Protein AF-A0A420YAL9-F1 (afdb_monomer)

InterPro domains:
  IPR001564 Nucleoside diphosphate kinase [MF_00451] (102-237)
  IPR001564 Nucleoside diphosphate kinase [PR01243] (105-127)
  IPR001564 Nucleoside diphosphate kinase [PR01243] (149-168)
  IPR001564 Nucleoside diphosphate kinase [PR01243] (169-186)
  IPR001564 Nucleoside diphosphate kinase [PR01243] (190-206)
  IPR001564 Nucleoside diphosphate kinase [PR01243] (213-232)
  IPR023005 Nucleoside diphosphate kinase, active site [PS00469] (213-221)
  IPR034907 Nucleoside diphosphate kinase-like domain [PF00334] (103-236)
  IPR034907 Nucleoside diphosphate kinase-like domain [SM00562] (102-239)
  IPR036850 Nucleoside diphosphate kinase-like domain superfamily [G3DSA:3.30.70.141] (94-251)
  IPR036850 Nucleoside diphosphate kinase-like domain superfamily [SSF54919] (100-250)

Foldseek 3Di:
DDDDPDDDDDDDDDDPVVVVVVVVVVVVVVVVVVVVVPPPDDDDDDDDPPPVVVPVVVVVPPDDDDDDDDDDDDDDDDDDDDDDDDDPDPPPDPPPPPQPFFQKKKKKFAFLCVVVVNPVVLVCLCVVLPWDWFFKDKDQPDLVLLCVLCVVCPPPPCSVVLSCRRNVHIMIITMITGGVCQVVVDLLLADLQLVRGDPNHQSVPPHHGSSNSRMDMANDSVSRVVNCVSPDDPPNGHDDDDPCNCVNDDD

Radius of gyration: 32.61 Å; Cα contacts (8 Å, |Δi|>4): 258; chains: 1; bounding box: 96×47×106 Å

Secondary structure (DSSP, 8-state):
---------------THHHHHHHHHHHHHHHHHHHHHHSS-S------SSSSSTTTSSTTSS---------------PPP---------------S----TT-EEEEEE-HHHHHTT-HHHHHHHHHTTTPEEEEEEEE---HHHHHHHTGGGTTSTTHHHHHHHHTTS-EEEEEEESTTHHHHHHHHH--SSGGGSPTTSHHHHH--SGGG--EEE-SSHHHHHHHHHHHS-TTSS-----TTHHHH---

Organism: NCBI:txid177199

Sequence (251 aa):
MDNDPDKVSSAFMVPRHDQEELRTNDVKVKQSLWSSCVKRGAQNCWTPLWLAVAAVAVCLLLSPFKYFSHSAEEPRSIIPISSQTPSILPIVQPDTNIKMSNEQTFIAIKPDGVQRGLVGPIISRFENRGFKLVAIKLTAPGKEHLEKHYADLSDKPFFAGLVNYMNSGPICAMVWEGRDAVKTGRTILGATNPLASAPGTIRGDYAIDVGRNVCHGSDSVENAKKEIALWFKEGEVLSWKSAQHDWVYEK

Structure (mmCIF, N/CA/C/O backbone):
data_AF-A0A420YAL9-F1
#
_entry.id   AF-A0A420YAL9-F1
#
loop_
_atom_site.group_PDB
_atom_site.id
_atom_site.type_symbol
_atom_site.label_atom_id
_atom_site.label_alt_id
_atom_site.label_comp_id
_atom_site.label_asym_id
_atom_site.label_entity_id
_atom_site.label_seq_id
_atom_site.pdbx_PDB_ins_code
_atom_site.Cartn_x
_atom_site.Cartn_y
_atom_site.Cartn_z
_atom_site.occupancy
_atom_site.B_iso_or_equiv
_atom_site.auth_seq_id
_atom_site.auth_comp_id
_atom_site.auth_asym_id
_atom_site.auth_atom_id
_atom_site.pdbx_PDB_model_num
ATOM 1 N N . MET A 1 1 ? 41.705 -27.347 -31.985 1.00 38.75 1 MET A N 1
ATOM 2 C CA . MET A 1 1 ? 41.593 -28.119 -33.231 1.00 38.75 1 MET A CA 1
ATOM 3 C C . MET A 1 1 ? 40.470 -29.114 -32.995 1.00 38.75 1 MET A C 1
ATOM 5 O O . MET A 1 1 ? 40.680 -30.030 -32.219 1.00 38.75 1 MET A O 1
ATOM 9 N N . ASP A 1 2 ? 39.228 -28.945 -33.421 1.00 42.16 2 ASP A N 1
ATOM 10 C CA . ASP A 1 2 ? 38.571 -27.947 -34.260 1.00 42.16 2 ASP A CA 1
ATOM 11 C C . ASP A 1 2 ? 37.089 -27.913 -33.854 1.00 42.16 2 ASP A C 1
ATOM 13 O O . ASP A 1 2 ? 36.524 -28.934 -33.463 1.00 42.16 2 ASP A O 1
ATOM 17 N N . ASN A 1 3 ? 36.496 -26.719 -33.900 1.00 39.75 3 ASN A N 1
ATOM 18 C CA . ASN A 1 3 ? 35.057 -26.497 -33.792 1.00 39.75 3 ASN A CA 1
ATOM 19 C C . ASN A 1 3 ? 34.448 -26.692 -35.185 1.00 39.75 3 ASN A C 1
ATOM 21 O O . ASN A 1 3 ? 34.824 -25.965 -36.102 1.00 39.75 3 ASN A O 1
ATOM 25 N N . ASP A 1 4 ? 33.493 -27.608 -35.323 1.00 44.41 4 ASP A N 1
ATOM 26 C CA . ASP A 1 4 ? 32.659 -27.746 -36.521 1.00 44.41 4 ASP A CA 1
ATOM 27 C C . ASP A 1 4 ? 31.205 -27.373 -36.161 1.00 44.41 4 ASP A C 1
ATOM 29 O O . ASP A 1 4 ? 30.581 -28.092 -35.373 1.00 44.41 4 ASP A O 1
ATOM 33 N N . PRO A 1 5 ? 30.676 -26.230 -36.642 1.00 47.75 5 PRO A N 1
ATOM 34 C CA . PRO A 1 5 ? 29.341 -25.761 -36.286 1.00 47.75 5 PRO A CA 1
ATOM 35 C C . PRO A 1 5 ? 28.211 -26.219 -37.232 1.00 47.75 5 PRO A C 1
ATOM 37 O O . PRO A 1 5 ? 27.068 -25.835 -36.994 1.00 47.75 5 PRO A O 1
ATOM 40 N N . ASP A 1 6 ? 28.451 -27.060 -38.244 1.00 48.38 6 ASP A N 1
ATOM 41 C CA . ASP A 1 6 ? 27.429 -27.381 -39.257 1.00 48.38 6 ASP A CA 1
ATOM 42 C C . ASP A 1 6 ? 26.871 -28.808 -39.158 1.00 48.38 6 ASP A C 1
ATOM 44 O O . ASP A 1 6 ? 26.991 -29.619 -40.080 1.00 48.38 6 ASP A O 1
ATOM 48 N N . LYS A 1 7 ? 26.171 -29.129 -38.058 1.00 42.31 7 LYS A N 1
ATOM 49 C CA . LYS A 1 7 ? 25.346 -30.348 -38.016 1.00 42.31 7 LYS A CA 1
ATOM 50 C C . LYS A 1 7 ? 24.047 -30.221 -37.208 1.00 42.31 7 LYS A C 1
ATOM 52 O O . LYS A 1 7 ? 24.034 -30.189 -35.985 1.00 42.31 7 LYS A O 1
ATOM 57 N N . VAL A 1 8 ? 22.960 -30.340 -37.976 1.00 39.72 8 VAL A N 1
ATOM 58 C CA . VAL A 1 8 ? 21.602 -30.806 -37.633 1.00 39.72 8 VAL A CA 1
ATOM 59 C C . VAL A 1 8 ? 20.587 -29.756 -37.150 1.00 39.72 8 VAL A C 1
ATOM 61 O O . VAL A 1 8 ? 20.165 -29.722 -35.999 1.00 39.72 8 VAL A O 1
ATOM 64 N N . SER A 1 9 ? 20.078 -28.982 -38.114 1.00 41.03 9 SER A N 1
ATOM 65 C CA . SER A 1 9 ? 18.688 -28.510 -38.126 1.00 41.03 9 SER A CA 1
ATOM 66 C C . SER A 1 9 ? 17.801 -29.582 -38.773 1.00 41.03 9 SER A C 1
ATOM 68 O O . SER A 1 9 ? 17.950 -29.884 -39.956 1.00 41.03 9 SER A O 1
ATOM 70 N N . SER A 1 10 ? 16.870 -30.154 -38.010 1.00 41.09 10 SER A N 1
ATOM 71 C CA . SER A 1 10 ? 15.702 -30.856 -38.554 1.00 41.09 10 SER A CA 1
ATOM 72 C C . SER A 1 10 ? 14.537 -30.750 -37.569 1.00 41.09 10 SER A C 1
ATOM 74 O O . 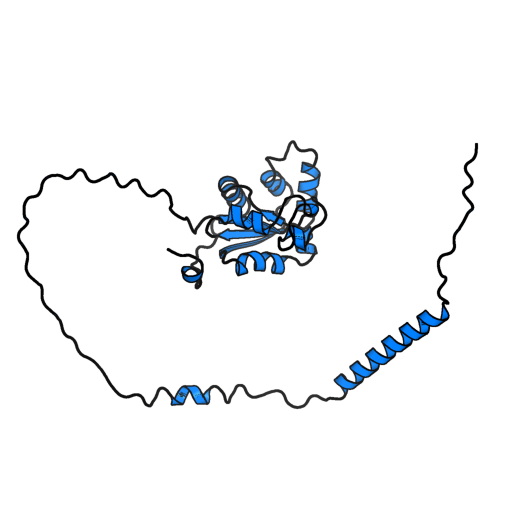SER A 1 10 ? 14.237 -31.682 -36.824 1.00 41.09 10 SER A O 1
ATOM 76 N N . ALA A 1 11 ? 13.894 -29.583 -37.540 1.00 41.62 11 ALA A N 1
ATOM 77 C CA . ALA A 1 11 ? 12.629 -29.377 -36.846 1.00 41.62 11 ALA A CA 1
ATOM 78 C C . ALA A 1 11 ? 11.519 -29.156 -37.882 1.00 41.62 11 ALA A C 1
ATOM 80 O O . ALA A 1 11 ? 11.552 -28.205 -38.657 1.00 41.62 11 ALA A O 1
ATOM 81 N N . PHE A 1 12 ? 10.584 -30.107 -37.892 1.00 39.19 12 PHE A N 1
ATOM 82 C CA . PHE A 1 12 ? 9.242 -30.098 -38.476 1.00 39.19 12 PHE A CA 1
ATOM 83 C C . PHE A 1 12 ? 8.775 -28.764 -39.087 1.00 39.19 12 PHE A C 1
ATOM 85 O O . PHE A 1 12 ? 8.337 -27.847 -38.392 1.00 39.19 12 PHE A O 1
ATOM 92 N N . MET A 1 13 ? 8.788 -28.701 -40.418 1.00 38.75 13 MET A N 1
ATOM 93 C CA . MET A 1 13 ? 8.117 -27.666 -41.198 1.00 38.75 13 MET A CA 1
ATOM 94 C C . MET A 1 13 ? 6.664 -28.109 -41.424 1.00 38.75 13 MET A C 1
ATOM 96 O O . MET A 1 13 ? 6.404 -29.020 -42.207 1.00 38.75 13 MET A O 1
ATOM 100 N N . VAL A 1 14 ? 5.716 -27.499 -40.709 1.00 42.50 14 VAL A N 1
ATOM 101 C CA . VAL A 1 14 ? 4.276 -27.678 -40.967 1.00 42.50 14 VAL A CA 1
ATOM 102 C C . VAL A 1 14 ? 3.915 -26.915 -42.255 1.00 42.50 14 VAL A C 1
ATOM 104 O O . VAL A 1 14 ? 4.285 -25.740 -42.370 1.00 42.50 14 VAL A O 1
ATOM 107 N N . PRO A 1 15 ? 3.230 -27.527 -43.239 1.00 42.91 15 PRO A N 1
ATOM 108 C CA . PRO A 1 15 ? 2.873 -26.861 -44.491 1.00 42.91 15 PRO A CA 1
ATOM 109 C C . PRO A 1 15 ? 1.972 -25.634 -44.269 1.00 42.91 15 PRO A C 1
ATOM 111 O O . PRO A 1 15 ? 1.001 -25.681 -43.519 1.00 42.91 15 PRO A O 1
ATOM 114 N N . ARG A 1 16 ? 2.256 -24.524 -44.970 1.00 46.03 16 ARG A N 1
ATOM 115 C CA . ARG A 1 16 ? 1.485 -23.260 -44.890 1.00 46.03 16 ARG A CA 1
ATOM 116 C C . ARG A 1 16 ? 0.007 -23.381 -45.282 1.00 46.03 16 ARG A C 1
ATOM 118 O O . ARG A 1 16 ? -0.750 -22.474 -44.957 1.00 46.03 16 ARG A O 1
ATOM 125 N N . HIS A 1 17 ? -0.400 -24.458 -45.951 1.00 48.03 17 HIS A N 1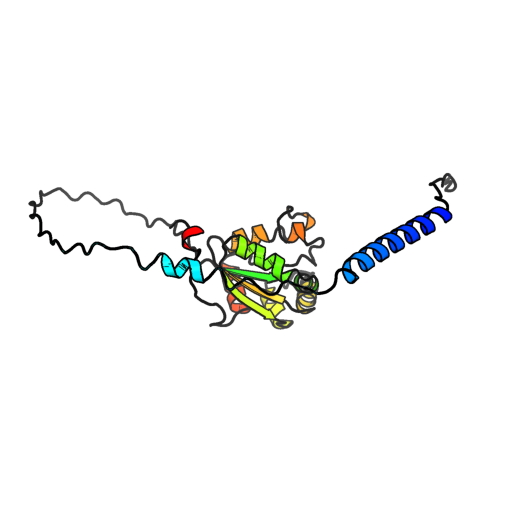
ATOM 126 C CA . HIS A 1 17 ? -1.786 -24.636 -46.390 1.00 48.03 17 HIS A CA 1
ATOM 127 C C . HIS A 1 17 ? -2.767 -24.895 -45.231 1.00 48.03 17 HIS A C 1
ATOM 129 O O . HIS A 1 17 ? -3.911 -24.457 -45.313 1.00 48.03 17 HIS A O 1
ATOM 135 N N . ASP A 1 18 ? -2.313 -25.463 -44.109 1.00 47.47 18 ASP A N 1
ATOM 136 C CA . ASP A 1 18 ? -3.209 -25.853 -43.004 1.00 47.47 18 ASP A CA 1
ATOM 137 C C . ASP A 1 18 ? -3.538 -24.692 -42.038 1.00 47.47 18 ASP A C 1
ATOM 139 O O . ASP A 1 18 ? -4.509 -24.733 -41.281 1.00 47.47 18 ASP A O 1
ATOM 143 N N . GLN A 1 19 ? -2.754 -23.607 -42.065 1.00 48.03 19 GLN A N 1
ATOM 144 C CA . GLN A 1 19 ? -2.957 -22.430 -41.203 1.00 48.03 19 GLN A CA 1
ATOM 145 C C . GLN A 1 19 ? -4.095 -21.517 -41.695 1.00 48.03 19 GLN A C 1
ATOM 147 O O . GLN A 1 19 ? -4.703 -20.788 -40.907 1.00 48.03 19 GLN A O 1
ATOM 152 N N . GLU A 1 20 ? -4.408 -21.555 -42.991 1.00 49.94 20 GLU A N 1
ATOM 153 C CA . GLU A 1 20 ? -5.453 -20.724 -43.598 1.00 49.94 20 GLU A CA 1
ATOM 154 C C . GLU A 1 20 ? -6.848 -21.363 -43.451 1.00 49.94 20 GLU A C 1
ATOM 156 O O . GLU A 1 20 ? -7.847 -20.667 -43.242 1.00 49.94 20 GLU A O 1
ATOM 161 N N . GLU A 1 21 ? -6.916 -22.695 -43.411 1.00 49.19 21 GLU A N 1
ATOM 162 C CA . GLU A 1 21 ? -8.154 -23.449 -43.184 1.00 49.19 21 GLU A CA 1
ATOM 163 C C . GLU A 1 21 ? -8.626 -23.382 -41.715 1.00 49.19 21 GLU A C 1
ATOM 165 O O . GLU A 1 21 ? -9.818 -23.231 -41.433 1.00 49.19 21 GLU A O 1
ATOM 170 N N . LEU A 1 22 ? -7.696 -23.354 -40.753 1.00 47.31 22 LEU A N 1
ATOM 171 C CA . LEU A 1 22 ? -8.021 -23.152 -39.332 1.00 47.31 22 LEU A CA 1
ATOM 172 C C . LEU A 1 22 ? -8.502 -21.720 -39.029 1.00 47.31 22 LEU A C 1
ATOM 174 O O . LEU A 1 22 ? -9.423 -21.533 -38.231 1.00 47.31 22 LEU A O 1
ATOM 178 N N . ARG A 1 23 ? -7.949 -20.700 -39.705 1.00 48.09 23 ARG A N 1
ATOM 179 C CA . ARG A 1 23 ? -8.411 -19.302 -39.571 1.00 48.09 23 ARG A CA 1
ATOM 180 C C . ARG A 1 23 ? -9.790 -19.069 -40.182 1.00 48.09 23 ARG A C 1
ATOM 182 O O . ARG A 1 23 ? -10.583 -18.311 -39.625 1.00 48.09 23 ARG A O 1
ATOM 189 N N . THR A 1 24 ? -10.088 -19.698 -41.315 1.00 53.91 24 THR A N 1
ATOM 190 C CA . THR A 1 24 ? -11.372 -19.514 -42.011 1.00 53.91 24 THR A CA 1
ATOM 191 C C . THR A 1 24 ? -12.527 -20.236 -41.315 1.00 53.91 24 T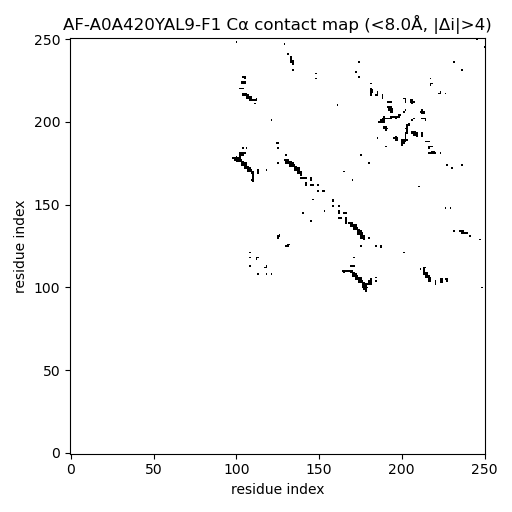HR A C 1
ATOM 193 O O . THR A 1 24 ? -13.646 -19.713 -41.300 1.00 53.91 24 THR A O 1
ATOM 196 N N . ASN A 1 25 ? -12.265 -21.370 -40.657 1.00 51.59 25 ASN A N 1
ATOM 197 C CA . ASN A 1 25 ? -13.267 -22.074 -39.855 1.00 51.59 25 ASN A CA 1
ATOM 198 C C . ASN A 1 25 ? -13.639 -21.318 -38.565 1.00 51.59 25 ASN A C 1
ATOM 200 O O . ASN A 1 25 ? -14.823 -21.221 -38.240 1.00 51.59 25 ASN A O 1
ATOM 204 N N . ASP A 1 26 ? -12.682 -20.682 -37.884 1.00 51.19 26 ASP A N 1
ATOM 205 C CA . ASP A 1 26 ? -12.950 -19.932 -36.645 1.00 51.19 26 ASP A CA 1
ATOM 206 C C . ASP A 1 26 ? -13.727 -18.614 -36.897 1.00 51.19 26 ASP A C 1
ATOM 208 O O . ASP A 1 26 ? -14.575 -18.200 -36.100 1.00 51.19 26 ASP A O 1
ATOM 212 N N . VAL A 1 27 ? -13.535 -17.984 -38.065 1.00 55.94 27 VAL A N 1
ATOM 213 C CA . VAL A 1 27 ? -14.318 -16.806 -38.495 1.00 55.94 27 VAL A CA 1
ATOM 214 C C . VAL A 1 27 ? -15.758 -17.184 -38.876 1.00 55.94 27 VAL A C 1
ATOM 216 O O . VAL A 1 27 ? -16.696 -16.468 -38.512 1.00 55.94 27 VAL A O 1
ATOM 219 N N . LYS A 1 28 ? -15.968 -18.332 -39.538 1.00 53.41 28 LYS A N 1
ATOM 220 C CA . LYS A 1 28 ? -17.315 -18.818 -39.895 1.00 53.41 28 LYS A CA 1
ATOM 221 C C . LYS A 1 28 ? -18.138 -19.228 -38.670 1.00 53.41 28 LYS A C 1
ATOM 223 O O . LYS A 1 28 ? -19.333 -18.927 -38.614 1.00 53.41 28 LYS A O 1
ATOM 228 N N . VAL A 1 29 ? -17.516 -19.836 -37.657 1.00 55.19 29 VAL A N 1
ATOM 229 C CA . VAL A 1 29 ? -18.199 -20.197 -36.400 1.00 55.19 29 VAL A CA 1
ATOM 230 C C . VAL A 1 29 ? -18.626 -18.942 -35.627 1.00 55.19 29 VAL A C 1
ATOM 232 O O . VAL A 1 29 ? -19.782 -18.855 -35.199 1.00 55.19 29 VAL A O 1
ATOM 235 N N . LYS A 1 30 ? -17.764 -17.917 -35.545 1.00 50.38 30 LYS A N 1
ATOM 236 C CA . LYS A 1 30 ? -18.068 -16.642 -34.864 1.00 50.38 30 LYS A CA 1
ATOM 237 C C . LYS A 1 30 ? -19.161 -15.820 -35.564 1.00 50.38 30 LYS A C 1
ATOM 239 O O . LYS A 1 30 ? -20.000 -15.231 -34.884 1.00 50.38 30 LYS A O 1
ATOM 244 N N . GLN A 1 31 ? -19.239 -15.837 -36.897 1.00 52.97 31 GLN A N 1
ATOM 245 C CA . GLN A 1 31 ? -20.328 -15.171 -37.633 1.00 52.97 31 GLN A CA 1
ATOM 246 C C . GLN A 1 31 ? -21.688 -15.886 -37.509 1.00 52.97 31 GLN A C 1
ATOM 248 O O . GLN A 1 31 ? -22.727 -15.215 -37.479 1.00 52.97 31 GLN A O 1
ATOM 253 N N . SER A 1 32 ? -21.715 -17.219 -37.371 1.00 46.91 32 SER A N 1
ATOM 254 C CA . SER A 1 32 ? -22.973 -17.966 -37.178 1.00 46.91 32 SER A CA 1
ATOM 255 C C . SER A 1 32 ? -23.587 -17.753 -35.782 1.00 46.91 32 SER A C 1
ATOM 257 O O . SER A 1 32 ? -24.811 -17.652 -35.644 1.00 46.91 32 SER A O 1
ATOM 259 N N . LEU A 1 33 ? -22.739 -17.582 -34.760 1.00 46.16 33 LEU A N 1
ATOM 260 C CA . LEU A 1 33 ? -23.158 -17.300 -33.384 1.00 46.16 33 LEU A CA 1
ATOM 261 C C . LEU A 1 33 ? -23.664 -15.858 -33.219 1.00 46.16 33 LEU A C 1
ATOM 263 O O . LEU A 1 33 ? -24.658 -15.635 -32.530 1.00 46.16 33 LEU A O 1
ATOM 267 N N . TRP A 1 34 ? -23.077 -14.891 -33.935 1.00 43.25 34 TRP A N 1
ATOM 268 C CA . TRP A 1 34 ? -23.571 -13.508 -33.964 1.00 43.25 34 TRP A CA 1
ATOM 269 C C . TRP A 1 34 ? -24.943 -13.392 -34.656 1.00 43.25 34 TRP A C 1
ATOM 271 O O . TRP A 1 34 ? -25.849 -12.724 -34.153 1.00 43.25 34 TRP A O 1
ATOM 281 N N . SER A 1 35 ? -25.160 -14.118 -35.760 1.00 45.62 35 SER A N 1
ATOM 282 C CA . SER A 1 35 ? -26.449 -14.106 -36.477 1.00 45.62 35 SER A CA 1
ATOM 283 C C . SER A 1 35 ? -27.597 -14.791 -35.720 1.00 45.62 35 SER A C 1
ATOM 285 O O . SER A 1 35 ? -28.757 -14.432 -35.929 1.00 45.62 35 SER A O 1
ATOM 287 N N . SER A 1 36 ? -27.303 -15.727 -34.808 1.00 44.34 36 SER A N 1
ATOM 288 C CA . SER A 1 36 ? -28.315 -16.376 -33.951 1.00 44.34 36 SER A CA 1
ATOM 289 C C . SER A 1 36 ? -28.710 -15.559 -32.711 1.00 44.34 36 SER A C 1
ATOM 291 O O . SER A 1 36 ? -29.761 -15.827 -32.120 1.00 44.34 36 SER A O 1
ATOM 293 N N . CYS A 1 37 ? -27.908 -14.557 -32.333 1.00 43.75 37 CYS A N 1
ATOM 294 C CA . CYS A 1 37 ? -28.235 -13.604 -31.265 1.00 43.75 37 CYS A CA 1
ATOM 295 C C . CYS A 1 37 ? -28.978 -12.362 -31.780 1.00 43.75 37 CYS A C 1
ATOM 297 O O . CYS A 1 37 ? -29.817 -11.828 -31.066 1.00 43.75 37 CYS A O 1
ATOM 299 N N . VAL A 1 38 ? -28.754 -11.938 -33.028 1.00 46.38 38 VAL A N 1
ATOM 300 C CA . VAL A 1 38 ? -29.407 -10.739 -33.597 1.00 46.38 38 VAL A CA 1
ATOM 301 C C . VAL A 1 38 ? -30.788 -11.039 -34.216 1.00 46.38 38 VAL A C 1
ATOM 303 O O . VAL A 1 38 ? -31.600 -10.134 -34.381 1.00 46.38 38 VAL A O 1
ATOM 306 N N . LYS A 1 39 ? -31.116 -12.311 -34.496 1.00 42.47 39 LYS A N 1
ATOM 307 C CA . LYS A 1 39 ? -32.432 -12.731 -35.033 1.00 42.47 39 LYS A CA 1
ATOM 308 C C . LYS A 1 39 ? -33.470 -13.154 -33.983 1.00 42.47 39 LYS A C 1
ATOM 310 O O . LYS A 1 39 ? -34.612 -13.423 -34.347 1.00 42.47 39 LYS A O 1
ATOM 315 N N . ARG A 1 40 ? -33.122 -13.182 -32.692 1.00 42.47 40 ARG A N 1
ATOM 316 C CA . ARG A 1 40 ? -34.097 -13.313 -31.595 1.00 42.47 40 ARG A CA 1
ATOM 317 C C . ARG A 1 40 ? -34.420 -11.923 -31.072 1.00 42.47 40 ARG A C 1
ATOM 319 O O . ARG A 1 40 ? -33.756 -11.399 -30.187 1.00 42.47 40 ARG A O 1
ATOM 326 N N . GLY A 1 41 ? -35.389 -11.316 -31.748 1.00 32.44 41 GLY A N 1
ATOM 327 C CA . GLY A 1 41 ? -35.825 -9.951 -31.536 1.00 32.44 41 GLY A CA 1
ATOM 328 C C . GLY A 1 41 ? -36.217 -9.647 -30.095 1.00 32.44 41 GLY A C 1
ATOM 329 O O . GLY A 1 41 ? -36.773 -10.473 -29.374 1.00 32.44 41 GLY A O 1
ATOM 330 N N . ALA A 1 42 ? -35.934 -8.399 -29.742 1.00 47.59 42 ALA A N 1
ATOM 331 C CA . ALA A 1 42 ? -36.604 -7.615 -28.727 1.00 47.59 42 ALA A CA 1
ATOM 332 C C . ALA A 1 42 ? -38.107 -7.927 -28.665 1.00 47.59 42 ALA A C 1
ATOM 334 O O . ALA A 1 42 ? -38.872 -7.445 -29.493 1.00 47.59 42 ALA A O 1
ATOM 335 N N . GLN A 1 43 ? -38.512 -8.719 -27.677 1.00 43.88 43 GLN A N 1
ATOM 336 C CA . GLN A 1 43 ? -39.869 -8.789 -27.145 1.00 43.88 43 GLN A CA 1
ATOM 337 C C . GLN A 1 43 ? -39.798 -9.505 -25.787 1.00 43.88 43 GLN A C 1
ATOM 339 O O . GLN A 1 43 ? -39.327 -10.633 -25.695 1.00 43.88 43 GLN A O 1
ATOM 344 N N . ASN A 1 44 ? -40.281 -8.818 -24.748 1.00 48.66 44 ASN A N 1
ATOM 345 C CA . ASN A 1 44 ? -40.591 -9.324 -23.404 1.00 48.66 44 ASN A CA 1
ATOM 346 C C . ASN A 1 44 ? -39.410 -9.662 -22.481 1.00 48.66 44 ASN A C 1
ATOM 348 O O . ASN A 1 44 ? -38.993 -10.807 -22.410 1.00 48.66 44 ASN A O 1
ATOM 352 N N . CYS A 1 45 ? -38.968 -8.679 -21.687 1.00 38.06 45 CYS A N 1
ATOM 353 C CA . CYS A 1 45 ? -38.436 -8.868 -20.323 1.00 38.06 45 CYS A CA 1
ATOM 354 C C . CYS A 1 45 ? -38.483 -7.531 -19.548 1.00 38.06 45 CYS A C 1
ATOM 356 O O . CYS A 1 45 ? -37.521 -7.113 -18.915 1.00 38.06 45 CYS A O 1
ATOM 358 N N . TRP A 1 46 ? -39.610 -6.822 -19.630 1.00 39.91 46 TRP A N 1
ATOM 359 C CA . TRP A 1 46 ? -39.985 -5.809 -18.644 1.00 39.91 46 TRP A CA 1
ATOM 360 C C . TRP A 1 46 ? -41.233 -6.350 -17.943 1.00 39.91 46 TRP A C 1
ATOM 362 O O . TRP A 1 46 ? -42.173 -6.749 -18.625 1.00 39.91 46 TRP A O 1
ATOM 372 N N . THR A 1 47 ? -41.216 -6.357 -16.605 1.00 47.06 47 THR A N 1
ATOM 373 C CA . THR A 1 47 ? -42.159 -7.000 -15.651 1.00 47.06 47 THR A CA 1
ATOM 374 C C . THR A 1 47 ? -41.900 -8.504 -15.425 1.00 47.06 47 THR A C 1
ATOM 376 O O . THR A 1 47 ? -41.837 -9.253 -16.395 1.00 47.06 47 THR A O 1
ATOM 379 N N . PRO A 1 48 ? -41.671 -8.950 -14.164 1.00 49.22 48 PRO A N 1
ATOM 380 C CA . PRO A 1 48 ? -42.560 -8.691 -13.028 1.00 49.22 48 PRO A CA 1
ATOM 381 C C . PRO A 1 48 ? -41.823 -8.398 -11.697 1.00 49.22 48 PRO A C 1
ATOM 383 O O . PRO A 1 48 ? -41.463 -9.310 -10.960 1.00 49.22 48 PRO A O 1
ATOM 386 N N . LEU A 1 49 ? -41.671 -7.120 -11.325 1.00 47.44 49 LEU A N 1
ATOM 387 C CA . LEU A 1 49 ? -41.314 -6.725 -9.944 1.00 47.44 49 LEU A CA 1
ATOM 388 C C . LEU A 1 49 ? -42.552 -6.316 -9.114 1.00 47.44 49 LEU A C 1
ATOM 390 O O . LEU A 1 49 ? -42.458 -6.056 -7.921 1.00 47.44 49 LEU A O 1
ATOM 394 N N . TRP A 1 50 ? -43.737 -6.300 -9.731 1.00 48.75 50 TRP A N 1
ATOM 395 C CA . TRP A 1 50 ? -44.977 -5.815 -9.110 1.00 48.75 50 TRP A CA 1
ATOM 396 C C . TRP A 1 50 ? -45.854 -6.902 -8.466 1.00 48.75 50 TRP A C 1
ATOM 398 O O . TRP A 1 50 ? -46.812 -6.568 -7.779 1.00 48.75 50 TRP A O 1
ATOM 408 N N . LEU A 1 51 ? -45.519 -8.190 -8.604 1.00 47.94 51 LEU A N 1
ATOM 409 C CA . LEU A 1 51 ? -46.270 -9.283 -7.957 1.00 47.94 51 LEU A CA 1
ATOM 410 C C . LEU A 1 51 ? -45.654 -9.776 -6.636 1.00 47.94 51 LEU A C 1
ATOM 412 O O . LEU A 1 51 ? -46.323 -10.476 -5.883 1.00 47.94 51 LEU A O 1
ATOM 416 N N . ALA A 1 52 ? -44.425 -9.370 -6.298 1.00 48.78 52 ALA A N 1
ATOM 417 C CA . ALA A 1 52 ? -43.770 -9.773 -5.047 1.00 48.78 52 ALA A CA 1
ATOM 418 C C . ALA A 1 52 ? -44.107 -8.866 -3.843 1.00 48.78 52 ALA A C 1
ATOM 420 O O . ALA A 1 52 ? -43.961 -9.285 -2.698 1.00 48.78 52 ALA A O 1
ATOM 421 N N . VAL A 1 53 ? -44.602 -7.642 -4.073 1.00 50.81 53 VAL A N 1
ATOM 422 C CA . VAL A 1 53 ? -44.913 -6.677 -2.995 1.00 50.81 53 VAL A CA 1
ATOM 423 C C . VAL A 1 53 ? -46.295 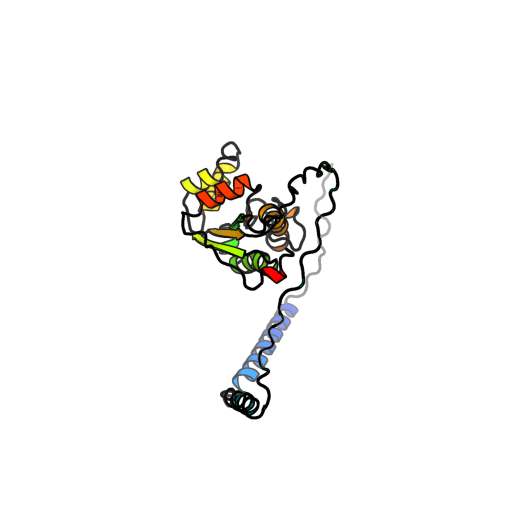-6.929 -2.368 1.00 50.81 53 VAL A C 1
ATOM 425 O O . VAL A 1 53 ? -46.519 -6.608 -1.204 1.00 50.81 53 VAL A O 1
ATOM 428 N N . ALA A 1 54 ? -47.212 -7.591 -3.082 1.00 48.06 54 ALA A N 1
ATOM 429 C CA . ALA A 1 54 ? -48.565 -7.862 -2.584 1.00 48.06 54 ALA A CA 1
ATOM 430 C C . ALA A 1 54 ? -48.649 -9.028 -1.573 1.00 48.06 54 ALA A C 1
ATOM 432 O O . ALA A 1 54 ? -49.619 -9.114 -0.824 1.00 48.06 54 ALA A O 1
ATOM 433 N N . ALA A 1 55 ? -47.641 -9.906 -1.502 1.00 46.97 55 ALA A N 1
ATOM 434 C CA . ALA A 1 55 ? -47.676 -11.092 -0.637 1.00 46.97 55 ALA A CA 1
ATOM 435 C C . ALA A 1 55 ? -47.176 -10.847 0.803 1.00 46.97 55 ALA A C 1
ATOM 437 O O . ALA A 1 55 ? -47.471 -11.637 1.695 1.00 46.97 55 ALA A O 1
ATOM 438 N N . VAL A 1 56 ? -46.458 -9.747 1.065 1.00 47.66 56 VAL A N 1
ATOM 439 C CA . VAL A 1 56 ? -45.908 -9.441 2.405 1.00 47.66 56 VAL A CA 1
ATOM 440 C C . VAL A 1 56 ? -46.875 -8.598 3.252 1.00 47.66 56 VAL A C 1
ATOM 442 O O . VAL A 1 56 ? -46.848 -8.665 4.478 1.00 47.66 56 VAL A O 1
ATOM 445 N N . ALA A 1 57 ? -47.804 -7.870 2.623 1.00 48.12 57 ALA A N 1
ATOM 446 C CA . ALA A 1 57 ? -48.756 -6.999 3.320 1.00 48.12 57 ALA A CA 1
ATOM 447 C C . ALA A 1 57 ? -49.956 -7.735 3.959 1.00 48.12 57 ALA A C 1
ATOM 449 O O . ALA A 1 57 ? -50.657 -7.154 4.782 1.00 48.12 57 ALA A O 1
ATOM 450 N N . VAL A 1 58 ? -50.191 -9.011 3.626 1.00 44.81 58 VAL A N 1
ATOM 451 C CA . VAL A 1 58 ? -51.354 -9.782 4.122 1.00 44.81 58 VAL A CA 1
ATOM 452 C C . VAL A 1 58 ? -51.020 -10.630 5.364 1.00 44.81 58 VAL A C 1
ATOM 454 O O . VAL A 1 58 ? -51.917 -10.972 6.130 1.00 44.81 58 VAL A O 1
ATOM 457 N N . CYS A 1 59 ? -49.739 -10.888 5.656 1.00 42.25 59 CYS A N 1
ATOM 458 C CA . CYS A 1 59 ? -49.325 -11.671 6.834 1.00 42.25 59 CYS A CA 1
ATOM 459 C C . CYS A 1 59 ? -49.160 -10.862 8.135 1.00 42.25 59 CYS A C 1
ATOM 461 O O . CYS A 1 59 ? -48.951 -11.459 9.187 1.00 42.25 59 CYS A O 1
ATOM 463 N N . LEU A 1 60 ? -49.269 -9.528 8.104 1.00 45.47 60 LEU A N 1
ATOM 464 C CA . LEU A 1 60 ? -49.144 -8.678 9.304 1.00 45.47 60 LEU A CA 1
ATOM 465 C C . LEU A 1 60 ? -50.487 -8.201 9.883 1.00 45.47 60 LEU A C 1
ATOM 467 O O . LEU A 1 60 ? -50.495 -7.491 10.884 1.00 45.47 60 LEU A O 1
ATOM 471 N N . LEU A 1 61 ? -51.622 -8.605 9.299 1.00 47.72 61 LEU A N 1
ATOM 472 C CA . LEU A 1 61 ? -52.956 -8.162 9.731 1.00 47.72 61 LEU A CA 1
ATOM 473 C C . LEU A 1 61 ? -53.811 -9.249 10.405 1.00 47.72 61 LEU A C 1
ATOM 475 O O . LEU A 1 61 ? -54.974 -8.994 10.701 1.00 47.72 61 LEU A O 1
ATOM 479 N N . LEU A 1 62 ? -53.264 -10.438 10.691 1.00 47.00 62 LEU A N 1
ATOM 480 C CA . LEU A 1 62 ? -54.023 -11.552 11.290 1.00 47.00 62 LEU A CA 1
ATOM 481 C C . LEU A 1 62 ? -53.296 -12.269 12.442 1.00 47.00 62 LEU A C 1
ATOM 483 O O . LEU A 1 62 ? -53.382 -13.488 12.570 1.00 47.00 62 LEU A O 1
ATOM 487 N N . SER A 1 63 ? -52.638 -11.518 13.327 1.00 46.41 63 SER A N 1
ATOM 488 C CA . SER A 1 63 ? -52.143 -12.057 14.604 1.00 46.41 63 SER A CA 1
ATOM 489 C C . SER A 1 63 ? -52.773 -11.298 15.771 1.00 46.41 63 SER A C 1
ATOM 491 O O . SER A 1 63 ? -52.405 -10.146 16.008 1.00 46.41 63 SER A O 1
ATOM 493 N N . PRO A 1 64 ? -53.717 -11.890 16.520 1.00 47.72 64 PRO A N 1
ATOM 494 C CA . PRO A 1 64 ? -54.184 -11.314 17.769 1.00 47.72 64 PRO A CA 1
ATOM 495 C C . PRO A 1 64 ? -53.360 -11.872 18.950 1.00 47.72 64 PRO A C 1
ATOM 497 O O . PRO A 1 64 ? -52.810 -12.966 18.854 1.00 47.72 64 PRO A O 1
ATOM 500 N N . PHE A 1 65 ? -53.376 -11.157 20.088 1.00 38.81 65 PHE A N 1
ATOM 501 C CA . PHE A 1 65 ? -52.928 -11.593 21.432 1.00 38.81 65 PHE A CA 1
ATOM 502 C C . PHE A 1 65 ? -51.389 -11.649 21.649 1.00 38.81 65 PHE A C 1
ATOM 504 O O . PHE A 1 65 ? -50.668 -12.239 20.866 1.00 38.81 65 PHE A O 1
ATOM 511 N N . LYS A 1 66 ? -50.767 -11.097 22.705 1.00 41.19 66 LYS A N 1
ATOM 512 C CA . LYS A 1 66 ? -51.201 -10.650 24.043 1.00 41.19 66 LYS A CA 1
ATOM 513 C C . LYS A 1 66 ? -50.289 -9.532 24.555 1.00 41.19 66 LYS A C 1
ATOM 515 O O . LYS A 1 66 ? -49.077 -9.700 24.603 1.00 41.19 66 LYS A O 1
ATOM 520 N N . TYR A 1 67 ? -50.904 -8.459 25.048 1.00 39.50 67 TYR A N 1
ATOM 521 C CA . TYR A 1 67 ? -50.361 -7.680 26.159 1.00 39.50 67 TYR A CA 1
ATOM 522 C C . TYR A 1 67 ? -50.162 -8.632 27.347 1.00 39.50 67 TYR A C 1
ATOM 524 O O . TYR A 1 67 ? -51.123 -9.281 27.766 1.00 39.50 67 TYR A O 1
ATOM 532 N N . PHE A 1 68 ? -48.945 -8.723 27.881 1.00 39.84 68 PHE A N 1
ATOM 533 C CA . PHE A 1 68 ? -48.725 -9.285 29.208 1.00 39.84 68 PHE A CA 1
ATOM 534 C C . PHE A 1 68 ? -48.196 -8.187 30.117 1.00 39.84 68 PHE A C 1
ATOM 536 O O . PHE A 1 68 ? -47.176 -7.550 29.853 1.00 39.84 68 PHE A O 1
ATOM 543 N N . SER A 1 69 ? -49.000 -7.933 31.136 1.00 41.25 69 SER A N 1
ATOM 544 C CA . SER A 1 69 ? -48.852 -6.892 32.128 1.00 41.25 69 SER A CA 1
ATOM 545 C C . SER A 1 69 ? -47.731 -7.203 33.115 1.00 41.25 69 SER A C 1
ATOM 547 O O . SER A 1 69 ? -47.427 -8.356 33.407 1.00 41.25 69 SER A O 1
ATOM 549 N N . HIS A 1 70 ? -47.169 -6.111 33.625 1.00 40.75 70 HIS A N 1
ATOM 550 C CA . HIS A 1 70 ? -46.477 -5.936 34.899 1.00 40.75 70 HIS A CA 1
ATOM 551 C C . HIS A 1 70 ? -46.596 -7.091 35.912 1.00 40.75 70 HIS A C 1
ATOM 553 O O . HIS A 1 70 ? -47.699 -7.445 36.324 1.00 40.75 70 HIS A O 1
ATOM 559 N N . SER A 1 71 ? -45.455 -7.531 36.444 1.00 39.16 71 SER A N 1
ATOM 560 C CA . SER A 1 71 ? -45.367 -7.853 37.868 1.00 39.16 71 SER A CA 1
ATOM 561 C C . SER A 1 71 ? -44.004 -7.426 38.394 1.00 39.16 71 SER A C 1
ATOM 563 O O . SER A 1 71 ? -42.966 -7.921 37.959 1.00 39.16 71 SER A O 1
ATOM 565 N N . ALA A 1 72 ? -44.039 -6.455 39.300 1.00 42.38 72 ALA A N 1
ATOM 566 C CA . ALA A 1 72 ? -42.949 -6.136 40.198 1.00 42.38 72 ALA A CA 1
ATOM 567 C C . ALA A 1 72 ? -42.771 -7.295 41.190 1.00 42.38 72 ALA A C 1
ATOM 569 O O . ALA A 1 72 ? -43.762 -7.846 41.670 1.00 42.38 72 ALA A O 1
ATOM 570 N N . GLU A 1 73 ? -41.526 -7.629 41.520 1.00 42.53 73 GLU A N 1
ATOM 571 C CA . GLU A 1 73 ? -41.205 -8.344 42.752 1.00 42.53 73 GLU A CA 1
ATOM 572 C C . GLU A 1 73 ? -40.206 -7.523 43.572 1.00 42.53 73 GLU A C 1
ATOM 574 O O . GLU A 1 73 ? -39.242 -6.952 43.060 1.00 42.53 73 GLU A O 1
ATOM 579 N N . GLU A 1 74 ? -40.539 -7.441 44.855 1.00 48.44 74 GLU A N 1
ATOM 580 C CA . GLU A 1 74 ? -39.936 -6.677 45.940 1.00 48.44 74 GLU A CA 1
ATOM 581 C C . GLU A 1 74 ? -38.733 -7.401 46.596 1.00 48.44 74 GLU A C 1
ATOM 583 O O . GLU A 1 74 ? -38.449 -8.563 46.289 1.00 48.44 74 GLU A O 1
ATOM 588 N N . PRO A 1 75 ? -37.972 -6.723 47.481 1.00 44.22 75 PRO A N 1
ATOM 589 C CA . PRO A 1 75 ? -36.573 -7.035 47.754 1.00 44.22 75 PRO A CA 1
ATOM 590 C C . PRO A 1 75 ? -36.389 -8.142 48.800 1.00 44.22 75 PRO A C 1
ATOM 592 O O . PRO A 1 75 ? -37.032 -8.153 49.850 1.00 44.22 75 PRO A O 1
ATOM 595 N N . ARG A 1 76 ? -35.421 -9.040 48.575 1.00 42.03 76 ARG A N 1
ATOM 596 C CA . ARG A 1 76 ? -35.004 -10.028 49.581 1.00 42.03 76 ARG A CA 1
ATOM 597 C C . ARG A 1 76 ? -33.840 -9.521 50.437 1.00 42.03 76 ARG A C 1
ATOM 599 O O . ARG A 1 76 ? -32.715 -9.392 49.973 1.00 42.03 76 ARG A O 1
ATOM 606 N N . SER A 1 77 ? -34.193 -9.249 51.693 1.00 40.84 77 SER A N 1
ATOM 607 C CA . SER A 1 77 ? -33.480 -9.484 52.961 1.00 40.84 77 SER A CA 1
ATOM 608 C C . SER A 1 77 ? -31.943 -9.547 52.976 1.00 40.84 77 SER A C 1
ATOM 610 O O . SER A 1 77 ? -31.318 -10.473 52.460 1.00 40.84 77 SER A O 1
ATOM 612 N N . ILE A 1 78 ? -31.383 -8.615 53.745 1.00 45.06 78 ILE A N 1
ATOM 613 C CA . ILE A 1 78 ? -30.002 -8.528 54.227 1.00 45.06 78 ILE A CA 1
ATOM 614 C C . ILE A 1 78 ? -29.659 -9.746 55.104 1.00 45.06 78 ILE A C 1
ATOM 616 O O . ILE A 1 78 ? -30.356 -10.032 56.077 1.00 45.06 78 ILE A O 1
ATOM 620 N N . ILE A 1 79 ? -28.559 -10.430 54.782 1.00 56.22 79 ILE A N 1
ATOM 621 C CA . ILE A 1 79 ? -27.933 -11.479 55.605 1.00 56.22 79 ILE A CA 1
ATOM 622 C C . ILE A 1 79 ? -26.762 -10.828 56.370 1.00 56.22 79 ILE A C 1
ATOM 624 O O . ILE A 1 79 ? -26.031 -10.038 55.765 1.00 56.22 79 ILE A O 1
ATOM 628 N N . PRO A 1 80 ? -26.554 -11.104 57.673 1.00 48.47 80 PRO A N 1
ATOM 629 C CA . PRO A 1 80 ? -25.494 -10.465 58.446 1.00 48.47 80 PRO A CA 1
ATOM 630 C C . PRO A 1 80 ? -24.095 -10.939 58.029 1.00 48.47 80 PRO A C 1
ATOM 632 O O . PRO A 1 80 ? -23.840 -12.124 57.818 1.00 48.47 80 PRO A O 1
ATOM 635 N N . ILE A 1 81 ? -23.190 -9.964 57.944 1.00 40.16 81 ILE A N 1
ATOM 636 C CA . ILE A 1 81 ? -21.773 -10.100 57.608 1.00 40.16 81 ILE A CA 1
ATOM 637 C C . ILE A 1 81 ? -21.065 -10.881 58.722 1.00 40.16 81 ILE A C 1
ATOM 639 O O . ILE A 1 81 ? -20.928 -10.397 59.845 1.00 40.16 81 ILE A O 1
ATOM 643 N N . SER A 1 82 ? -20.602 -12.090 58.400 1.00 46.53 82 SER A N 1
ATOM 644 C CA . SER A 1 82 ? -19.639 -12.831 59.214 1.00 46.53 82 SER A CA 1
ATOM 645 C C . SER A 1 82 ? -18.234 -12.308 58.918 1.00 46.53 82 SER A C 1
ATOM 647 O O . SER A 1 82 ? -17.787 -12.286 57.772 1.00 46.53 82 SER A O 1
ATOM 649 N N . SER A 1 83 ? -17.556 -11.857 59.968 1.00 49.69 83 SER A N 1
ATOM 650 C CA . SER A 1 83 ? -16.166 -11.418 59.976 1.00 49.69 83 SER A CA 1
ATOM 651 C C . SER A 1 83 ? -15.224 -12.534 59.520 1.00 49.69 83 SER A C 1
ATOM 653 O O . SER A 1 83 ? -15.022 -13.507 60.250 1.00 49.69 83 SER A O 1
ATOM 655 N N . GLN A 1 84 ? -14.601 -12.368 58.354 1.00 45.66 84 GLN A N 1
ATOM 656 C CA . GLN A 1 84 ? -13.438 -13.154 57.954 1.00 45.66 84 GLN A CA 1
ATOM 657 C C . GLN A 1 84 ? -12.291 -12.227 57.542 1.00 45.66 84 GLN A C 1
ATOM 659 O O . GLN A 1 84 ? -12.478 -11.164 56.957 1.00 45.66 84 GLN A O 1
ATOM 664 N N . THR A 1 85 ? -11.113 -12.645 57.986 1.00 50.00 85 THR A N 1
ATOM 665 C CA . THR A 1 85 ? -9.786 -12.025 57.993 1.00 50.00 85 THR A CA 1
ATOM 666 C C . THR A 1 85 ? -9.317 -11.457 56.649 1.00 50.00 85 THR A C 1
ATOM 668 O O . THR A 1 85 ? -9.769 -11.923 55.606 1.00 50.00 85 THR A O 1
ATOM 671 N N . PRO A 1 86 ? -8.361 -10.502 56.642 1.00 39.81 86 PRO A N 1
ATOM 672 C CA . PRO A 1 86 ? -7.844 -9.914 55.412 1.00 39.81 86 PRO A CA 1
ATOM 673 C C . PRO A 1 86 ? -7.043 -10.960 54.630 1.00 39.81 86 PRO A C 1
ATOM 675 O O . PRO A 1 86 ? -5.855 -11.175 54.866 1.00 39.81 86 PRO A O 1
ATOM 678 N N . SER A 1 87 ? -7.704 -11.626 53.686 1.00 44.78 87 SER A N 1
ATOM 679 C CA . SER A 1 87 ? -7.032 -12.349 52.618 1.00 44.78 87 SER A CA 1
ATOM 680 C C . SER A 1 87 ? -6.353 -11.315 51.730 1.00 44.78 87 SER A C 1
ATOM 682 O O . SER A 1 87 ? -7.024 -10.476 51.126 1.00 44.78 87 SER A O 1
ATOM 684 N N . ILE A 1 88 ? -5.025 -11.366 51.674 1.00 52.69 88 ILE A N 1
ATOM 685 C CA . ILE A 1 88 ? -4.216 -10.663 50.682 1.00 52.69 88 ILE A CA 1
ATOM 686 C C . ILE A 1 88 ? -4.803 -11.014 49.312 1.00 52.69 88 ILE A C 1
ATOM 688 O O . ILE A 1 88 ? -4.683 -12.151 48.858 1.00 52.69 88 ILE A O 1
ATOM 692 N N . LEU A 1 89 ? -5.504 -10.062 48.691 1.00 44.16 89 LEU A N 1
ATOM 693 C CA . LEU A 1 89 ? -5.971 -10.230 47.324 1.00 44.16 89 LEU A CA 1
ATOM 694 C C . LEU A 1 89 ? -4.722 -10.387 46.452 1.00 44.16 89 LEU A C 1
ATOM 696 O O . LEU A 1 89 ? -3.808 -9.562 46.568 1.00 44.16 89 LEU A O 1
ATOM 700 N N . PRO A 1 90 ? -4.639 -11.418 45.594 1.00 48.25 90 PRO A N 1
ATOM 701 C CA . PRO A 1 90 ? -3.602 -11.438 44.585 1.00 48.25 90 PRO A CA 1
ATOM 702 C C . PRO A 1 90 ? -3.760 -10.154 43.775 1.00 48.25 90 PRO A C 1
ATOM 704 O O . PRO A 1 90 ? -4.852 -9.835 43.304 1.00 48.25 90 PRO A O 1
ATOM 707 N N . ILE A 1 91 ? -2.674 -9.390 43.673 1.00 48.78 91 ILE A N 1
ATOM 708 C CA . ILE A 1 91 ? -2.566 -8.271 42.744 1.00 48.78 91 ILE A CA 1
ATOM 709 C C . ILE A 1 91 ? -2.912 -8.858 41.376 1.00 48.78 91 ILE A C 1
ATOM 711 O O . ILE A 1 91 ? -2.119 -9.610 40.810 1.00 48.78 91 ILE A O 1
ATOM 715 N N . VAL A 1 92 ? -4.123 -8.579 40.889 1.00 47.78 92 VAL A N 1
ATOM 716 C CA . VAL A 1 92 ? -4.514 -8.870 39.514 1.00 47.78 92 VAL A CA 1
ATOM 717 C C . VAL A 1 92 ? -3.564 -8.037 38.676 1.00 47.78 92 VAL A C 1
ATOM 719 O O . VAL A 1 92 ? -3.698 -6.816 38.591 1.00 47.78 92 VAL A O 1
ATOM 722 N N . GLN A 1 93 ? -2.527 -8.683 38.146 1.00 48.75 93 GLN A N 1
ATOM 723 C CA . GLN A 1 93 ? -1.710 -8.055 37.129 1.00 48.75 93 GLN A CA 1
ATOM 724 C C . GLN A 1 93 ? -2.666 -7.695 35.992 1.00 48.75 93 GLN A C 1
ATOM 726 O O . GLN A 1 93 ? -3.460 -8.557 35.605 1.00 48.75 93 GLN A O 1
ATOM 731 N N . PRO A 1 94 ? -2.676 -6.441 35.507 1.00 45.22 94 PRO A N 1
ATOM 732 C CA . PRO A 1 94 ? -3.477 -6.105 34.347 1.00 45.22 94 PRO A CA 1
ATOM 733 C C . PRO A 1 94 ? -3.036 -7.052 33.241 1.00 45.22 94 PRO A C 1
ATOM 735 O O . PRO A 1 94 ? -1.861 -7.070 32.874 1.00 45.22 94 PRO A O 1
ATOM 738 N N . ASP A 1 95 ? -3.966 -7.887 32.793 1.00 44.84 95 ASP A N 1
ATOM 739 C CA . ASP A 1 95 ? -3.741 -8.810 31.698 1.00 44.84 95 ASP A CA 1
ATOM 740 C C . ASP A 1 95 ? -3.301 -7.948 30.509 1.00 44.84 95 ASP A C 1
ATOM 742 O O . ASP A 1 95 ? -4.075 -7.167 29.954 1.00 44.84 95 ASP A O 1
ATOM 746 N N . THR A 1 96 ? -2.013 -7.993 30.168 1.00 45.66 96 THR A N 1
ATOM 747 C CA . THR A 1 96 ? -1.405 -7.165 29.112 1.00 45.66 96 THR A CA 1
ATOM 748 C C . THR A 1 96 ? -1.867 -7.590 27.718 1.00 45.66 96 THR A C 1
ATOM 750 O O . THR A 1 96 ? -1.402 -7.071 26.706 1.00 45.66 96 THR A O 1
ATOM 753 N N . ASN A 1 97 ? -2.831 -8.503 27.655 1.00 46.97 97 ASN A N 1
ATOM 754 C CA . ASN A 1 97 ? -3.426 -9.063 26.462 1.00 46.97 97 ASN A CA 1
ATOM 755 C C . ASN A 1 97 ? -4.648 -8.258 25.992 1.00 46.97 97 ASN A C 1
ATOM 757 O O . ASN A 1 97 ? -5.655 -8.830 25.570 1.00 46.97 97 ASN A O 1
ATOM 761 N N . ILE A 1 98 ? -4.586 -6.920 26.048 1.00 50.12 98 ILE A N 1
ATOM 762 C CA . ILE A 1 98 ? -5.585 -6.110 25.349 1.00 50.12 98 ILE A CA 1
ATOM 763 C C . ILE A 1 98 ? -5.349 -6.319 23.854 1.00 50.12 98 ILE A C 1
ATOM 765 O O . ILE A 1 98 ? -4.478 -5.708 23.239 1.00 50.12 98 ILE A O 1
ATOM 769 N N . LYS A 1 99 ? -6.131 -7.226 23.267 1.00 58.41 99 LYS A N 1
ATOM 770 C CA . LYS A 1 99 ? -6.233 -7.443 21.825 1.00 58.41 99 LYS A CA 1
ATOM 771 C C . LYS A 1 99 ? -6.831 -6.193 21.175 1.00 58.41 99 LYS A C 1
ATOM 773 O O . LYS A 1 99 ? -8.027 -6.144 20.891 1.00 58.41 99 LYS A O 1
ATOM 778 N N . MET A 1 100 ? -5.993 -5.187 20.945 1.00 71.00 100 MET A N 1
ATOM 779 C CA . MET A 1 100 ? -6.364 -3.912 20.334 1.00 71.00 100 MET A CA 1
ATOM 780 C C . MET A 1 100 ? -6.898 -4.144 18.912 1.00 71.00 100 MET A C 1
ATOM 782 O O . MET A 1 100 ? -6.139 -4.405 17.981 1.00 71.00 100 MET A O 1
ATOM 786 N N . SER A 1 101 ? -8.219 -4.072 18.727 1.00 83.38 101 SER A N 1
ATOM 787 C CA . SER A 1 101 ? -8.864 -4.177 17.407 1.00 83.38 101 SER A CA 1
ATOM 788 C C . SER A 1 101 ? -8.801 -2.877 16.597 1.00 83.38 101 SER A C 1
ATOM 790 O O . SER A 1 101 ? -9.332 -2.826 15.492 1.00 83.38 101 SER A O 1
ATOM 792 N N . ASN A 1 102 ? -8.150 -1.842 17.129 1.00 94.38 102 ASN A N 1
ATOM 793 C CA . ASN A 1 102 ? -8.005 -0.519 16.528 1.00 94.38 102 ASN A CA 1
ATOM 794 C C . ASN A 1 102 ? -6.583 -0.237 16.004 1.00 94.38 102 ASN A C 1
ATOM 796 O O . ASN A 1 102 ? -6.267 0.915 15.714 1.00 94.38 102 ASN A O 1
ATOM 800 N N . GLU A 1 103 ? -5.709 -1.248 15.906 1.00 97.88 103 GLU A N 1
ATOM 801 C CA . GLU A 1 103 ? -4.421 -1.079 15.225 1.00 97.88 103 GLU A CA 1
ATOM 802 C C . GLU A 1 103 ? -4.662 -0.681 13.762 1.00 97.88 103 GLU A C 1
ATOM 804 O O . GLU A 1 103 ? -5.543 -1.221 13.096 1.00 97.88 103 GLU A O 1
ATOM 809 N N . GLN A 1 104 ? -3.878 0.274 13.263 1.00 98.62 104 GLN A N 1
ATOM 810 C CA . GLN A 1 104 ? -3.971 0.772 11.895 1.00 98.62 104 GLN A CA 1
ATOM 811 C C . GLN A 1 104 ? -2.665 0.530 11.142 1.00 98.62 104 GLN A C 1
ATOM 813 O O . GLN A 1 104 ? -1.577 0.619 11.710 1.00 98.62 104 GLN A O 1
ATOM 818 N N . THR A 1 105 ? -2.771 0.268 9.843 1.00 98.81 105 THR A N 1
ATOM 819 C CA . THR A 1 105 ? -1.634 0.151 8.928 1.00 98.81 105 THR A CA 1
ATOM 820 C C . THR A 1 105 ? -1.839 1.025 7.699 1.00 98.81 105 THR A C 1
ATOM 822 O O . THR A 1 105 ? -2.966 1.193 7.221 1.00 98.81 105 THR A O 1
ATOM 825 N N . PHE A 1 106 ? -0.744 1.573 7.175 1.00 98.88 106 PHE A N 1
ATOM 826 C CA . PHE A 1 106 ? -0.745 2.250 5.891 1.00 98.88 106 PHE A CA 1
ATOM 827 C C . PHE A 1 106 ? -0.472 1.239 4.778 1.00 98.88 106 PHE A C 1
ATOM 829 O O . PHE A 1 106 ? 0.508 0.494 4.829 1.00 98.88 106 PHE A O 1
ATOM 836 N N . ILE A 1 107 ? -1.327 1.234 3.756 1.00 98.88 107 ILE A N 1
ATOM 837 C CA . ILE A 1 107 ? -1.164 0.432 2.541 1.00 98.88 107 ILE A CA 1
ATOM 838 C C . ILE A 1 107 ? -1.229 1.374 1.345 1.00 98.88 107 ILE A C 1
ATOM 840 O O . ILE A 1 107 ? -2.147 2.187 1.241 1.00 98.88 107 ILE A O 1
ATOM 844 N N . ALA A 1 108 ? -0.299 1.232 0.404 1.00 98.88 108 ALA A N 1
ATOM 845 C CA . ALA A 1 108 ? -0.353 1.965 -0.855 1.00 98.88 108 ALA A CA 1
ATOM 846 C C . ALA A 1 108 ? -0.265 1.022 -2.048 1.00 98.88 108 ALA A C 1
ATOM 848 O O . ALA A 1 108 ? 0.594 0.141 -2.101 1.00 98.88 108 ALA A O 1
ATOM 849 N N . ILE A 1 109 ? -1.125 1.243 -3.036 1.00 98.88 109 ILE A N 1
ATOM 850 C CA . ILE A 1 109 ? -1.009 0.635 -4.360 1.00 98.88 109 ILE A CA 1
ATOM 851 C C . ILE A 1 109 ? -0.155 1.576 -5.194 1.00 98.88 109 ILE A C 1
ATOM 853 O O . ILE A 1 109 ? -0.531 2.726 -5.435 1.00 98.88 109 ILE A O 1
ATOM 857 N N . LYS A 1 110 ? 1.017 1.081 -5.581 1.00 98.81 110 LYS A N 1
ATOM 858 C CA . LYS A 1 110 ? 2.043 1.815 -6.316 1.00 98.81 110 LYS A CA 1
ATOM 859 C C . LYS A 1 110 ? 1.582 2.098 -7.757 1.00 98.81 110 LYS A C 1
ATOM 861 O O . LYS A 1 110 ? 0.582 1.519 -8.199 1.00 98.81 110 LYS A O 1
ATOM 866 N N . PRO A 1 111 ? 2.297 2.955 -8.511 1.00 98.88 111 PRO A N 1
ATOM 867 C CA . PRO A 1 111 ? 1.859 3.349 -9.849 1.00 98.88 111 PRO A CA 1
ATOM 868 C C . PRO A 1 111 ? 1.638 2.175 -10.807 1.00 98.88 111 PRO A C 1
ATOM 870 O O . PRO A 1 111 ? 0.676 2.180 -11.569 1.00 98.88 111 PRO A O 1
ATOM 873 N N . ASP A 1 112 ? 2.468 1.133 -10.741 1.00 98.81 112 ASP A N 1
ATOM 874 C CA . ASP A 1 112 ? 2.293 -0.091 -11.529 1.00 98.81 112 ASP A CA 1
ATOM 875 C C . ASP A 1 112 ? 0.983 -0.826 -11.201 1.00 98.81 112 ASP A C 1
ATOM 877 O O . ASP A 1 112 ? 0.287 -1.273 -12.108 1.00 98.81 112 ASP A O 1
ATOM 881 N N . GLY A 1 113 ? 0.612 -0.924 -9.924 1.00 98.88 113 GLY A N 1
ATOM 882 C CA . GLY A 1 113 ? -0.639 -1.529 -9.481 1.00 98.88 113 GLY A CA 1
ATOM 883 C C . GLY A 1 113 ? -1.863 -0.769 -9.980 1.00 98.88 113 GLY A C 1
ATOM 884 O O . GLY A 1 113 ? -2.829 -1.384 -10.434 1.00 98.88 113 GLY A O 1
ATOM 885 N N . VAL A 1 114 ? -1.806 0.565 -9.965 1.00 98.81 114 VAL A N 1
ATOM 886 C CA . VAL A 1 114 ? -2.885 1.405 -10.501 1.00 98.81 114 VAL A CA 1
ATOM 887 C C . VAL A 1 114 ? -2.985 1.263 -12.021 1.00 98.81 114 VAL A C 1
ATOM 889 O O . VAL A 1 114 ? -4.062 0.959 -12.529 1.00 98.81 114 VAL A O 1
ATOM 892 N N . GLN A 1 115 ? -1.868 1.395 -12.742 1.00 98.75 115 GLN A N 1
ATOM 893 C CA . GLN A 1 115 ? -1.821 1.282 -14.209 1.00 98.75 115 GLN A CA 1
ATOM 894 C C . GLN A 1 115 ? -2.289 -0.088 -14.720 1.00 98.75 115 GLN A C 1
ATOM 896 O O . GLN A 1 115 ? -2.824 -0.200 -15.818 1.00 98.75 115 GLN A O 1
ATOM 901 N N . ARG A 1 116 ? -2.118 -1.139 -13.914 1.00 98.81 116 ARG A N 1
ATOM 902 C CA . ARG A 1 116 ? -2.542 -2.508 -14.238 1.00 98.81 116 ARG A CA 1
ATOM 903 C C . ARG A 1 116 ? -3.969 -2.841 -13.796 1.00 98.81 116 ARG A C 1
ATOM 905 O O . ARG A 1 116 ? -4.374 -3.993 -13.910 1.00 98.81 116 ARG A O 1
ATOM 912 N N . GLY A 1 117 ? -4.725 -1.871 -13.277 1.00 98.62 117 GLY A N 1
ATOM 913 C CA . GLY A 1 117 ? -6.116 -2.076 -12.864 1.00 98.62 117 GLY A CA 1
ATOM 914 C C . GLY A 1 117 ? -6.279 -2.930 -11.601 1.00 98.62 117 GLY A C 1
ATOM 915 O O . GLY A 1 117 ? -7.314 -3.565 -11.419 1.00 98.62 117 GLY A O 1
ATOM 916 N N . LEU A 1 118 ? -5.280 -2.956 -10.711 1.00 98.88 118 LEU A N 1
ATOM 917 C CA . LEU A 1 118 ? -5.275 -3.817 -9.519 1.00 98.88 118 LEU A CA 1
ATOM 918 C C . LEU A 1 118 ? -5.884 -3.162 -8.268 1.00 98.88 118 LEU A C 1
ATOM 920 O O . LEU A 1 118 ? -5.863 -3.768 -7.199 1.00 98.88 118 LEU A O 1
ATOM 924 N N . VAL A 1 119 ? -6.458 -1.959 -8.386 1.00 98.88 119 VAL A N 1
ATOM 925 C CA . VAL A 1 119 ? -7.031 -1.225 -7.242 1.00 98.88 119 VAL A CA 1
ATOM 926 C C . VAL A 1 119 ? -8.147 -2.016 -6.558 1.00 98.88 119 VAL A C 1
ATOM 928 O O . VAL A 1 119 ? -8.040 -2.316 -5.372 1.00 98.88 119 VAL A O 1
ATOM 931 N N . GLY A 1 120 ? -9.172 -2.418 -7.314 1.00 98.81 120 GLY A N 1
ATOM 932 C CA . GLY A 1 120 ? -10.279 -3.229 -6.797 1.00 98.81 120 GLY A CA 1
ATOM 933 C C . GLY A 1 120 ? -9.810 -4.558 -6.194 1.00 98.81 120 GLY A C 1
ATOM 934 O O . GLY A 1 120 ? -10.052 -4.786 -5.011 1.00 98.81 120 GLY A O 1
ATOM 935 N N . PRO A 1 121 ? -9.074 -5.404 -6.948 1.00 98.81 121 PRO A N 1
ATOM 936 C CA . PRO A 1 121 ? -8.578 -6.680 -6.438 1.00 98.81 121 PRO A CA 1
ATOM 937 C C . PRO A 1 121 ? -7.792 -6.575 -5.129 1.00 98.81 121 PRO A C 1
ATOM 939 O O . PRO A 1 121 ? -7.950 -7.437 -4.270 1.00 98.81 121 PRO A O 1
ATOM 942 N N . ILE A 1 122 ? -6.959 -5.543 -4.959 1.00 98.88 122 ILE A N 1
ATOM 943 C CA . ILE A 1 122 ? -6.174 -5.349 -3.733 1.00 98.88 122 ILE A CA 1
ATOM 944 C C . ILE A 1 122 ? -7.067 -4.922 -2.571 1.00 98.88 122 ILE A C 1
ATOM 946 O O . ILE A 1 122 ? -6.962 -5.522 -1.504 1.00 98.88 122 ILE A O 1
ATOM 950 N N . ILE A 1 123 ? -7.964 -3.951 -2.769 1.00 98.94 123 ILE A N 1
ATOM 951 C CA . ILE A 1 123 ? -8.924 -3.521 -1.738 1.00 98.94 123 ILE A CA 1
ATOM 952 C C . ILE A 1 123 ? -9.738 -4.722 -1.243 1.00 98.94 123 ILE A C 1
ATOM 954 O O . ILE A 1 123 ? -9.783 -4.983 -0.040 1.00 98.94 123 ILE A O 1
ATOM 958 N N . SER A 1 124 ? -10.264 -5.534 -2.165 1.00 98.88 124 SER A N 1
ATOM 959 C CA . SER A 1 124 ? -11.068 -6.707 -1.819 1.00 98.88 124 SER A CA 1
ATOM 960 C C . SER A 1 124 ? -10.319 -7.729 -0.958 1.00 98.88 124 SER A C 1
ATOM 962 O O . SER A 1 124 ? -10.950 -8.406 -0.152 1.00 98.88 124 SER A O 1
ATOM 964 N N . ARG A 1 125 ? -8.984 -7.854 -1.062 1.00 98.88 125 ARG A N 1
ATOM 965 C CA . ARG A 1 125 ? -8.210 -8.756 -0.180 1.00 98.88 125 ARG A CA 1
ATOM 966 C C . ARG A 1 125 ? -8.297 -8.332 1.286 1.00 98.88 125 ARG A C 1
ATOM 968 O O . ARG A 1 125 ? -8.348 -9.199 2.154 1.00 98.88 125 ARG A O 1
ATOM 975 N N . PHE A 1 126 ? -8.310 -7.030 1.558 1.00 98.88 126 PHE A N 1
ATOM 976 C CA . PHE A 1 126 ? -8.401 -6.496 2.915 1.00 98.88 126 PHE A CA 1
ATOM 977 C C . PHE A 1 126 ? -9.847 -6.491 3.426 1.00 98.88 126 PHE A C 1
ATOM 979 O O . PHE A 1 126 ? -10.082 -6.936 4.551 1.00 98.88 126 PHE A O 1
ATOM 986 N N . GLU A 1 127 ? -10.819 -6.099 2.593 1.00 98.81 127 GLU A N 1
ATOM 987 C CA . GLU A 1 127 ? -12.247 -6.130 2.957 1.00 98.81 127 GLU A CA 1
ATOM 988 C C . GLU A 1 127 ? -12.718 -7.551 3.272 1.00 98.81 127 GLU A C 1
ATOM 990 O O . GLU A 1 127 ? -13.272 -7.799 4.342 1.00 98.81 127 GLU A O 1
ATOM 995 N N . ASN A 1 128 ? -12.424 -8.514 2.390 1.00 98.75 128 ASN A N 1
ATOM 996 C CA . ASN A 1 128 ? -12.821 -9.913 2.577 1.00 98.75 128 ASN A CA 1
ATOM 997 C C . ASN A 1 128 ? -12.136 -10.559 3.788 1.00 98.75 128 ASN A C 1
ATOM 999 O O . ASN A 1 128 ? -12.614 -11.570 4.299 1.00 98.75 128 ASN A O 1
ATOM 1003 N N . ARG A 1 129 ? -11.012 -9.997 4.254 1.00 98.50 129 ARG A N 1
ATOM 1004 C CA . ARG A 1 129 ? -10.349 -10.443 5.483 1.00 98.50 129 ARG A CA 1
ATOM 1005 C C . ARG A 1 129 ? -11.044 -9.929 6.749 1.00 98.50 129 ARG A C 1
ATOM 1007 O O . ARG A 1 129 ? -10.821 -10.501 7.812 1.00 98.50 129 ARG A O 1
ATOM 1014 N N . GLY A 1 130 ? -11.865 -8.885 6.643 1.00 98.31 130 GLY A N 1
ATOM 1015 C CA . GLY A 1 130 ? -12.547 -8.239 7.766 1.00 98.31 130 GLY A CA 1
ATOM 1016 C C . GLY A 1 130 ? -11.846 -6.986 8.298 1.00 98.31 130 GLY A C 1
ATOM 1017 O O . GLY A 1 130 ? -12.263 -6.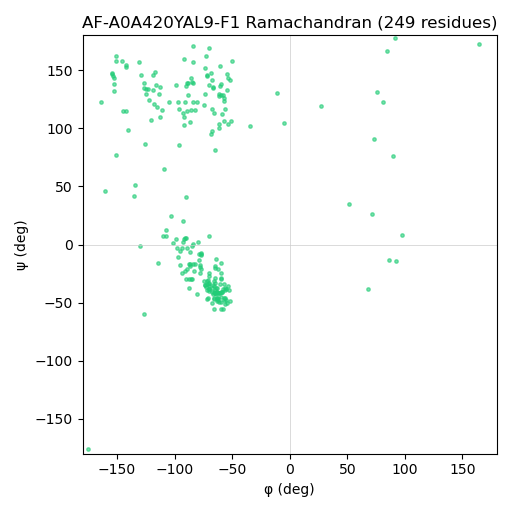467 9.332 1.00 98.31 130 GLY A O 1
ATOM 1018 N N . PHE A 1 131 ? -10.805 -6.484 7.619 1.00 98.62 131 PHE A N 1
ATOM 1019 C CA . PHE A 1 131 ? -10.214 -5.190 7.968 1.00 98.62 131 PHE A CA 1
ATOM 1020 C C . PHE A 1 131 ? -11.141 -4.042 7.572 1.00 98.62 131 PHE A C 1
ATOM 1022 O O . PHE A 1 131 ? -11.845 -4.098 6.563 1.00 98.62 131 PHE A O 1
ATOM 1029 N N . LYS A 1 132 ? -11.127 -2.975 8.368 1.00 98.62 132 LYS A N 1
ATOM 1030 C CA . LYS A 1 132 ? -11.976 -1.800 8.180 1.00 98.62 132 LYS A CA 1
ATOM 1031 C C . LYS A 1 132 ? -11.206 -0.710 7.436 1.00 98.62 132 LYS A C 1
ATOM 1033 O O . LYS A 1 132 ? -10.168 -0.264 7.915 1.00 98.62 132 LYS A O 1
ATOM 1038 N N . LEU A 1 133 ? -11.716 -0.253 6.294 1.00 98.81 133 LEU A N 1
ATOM 1039 C CA . LEU A 1 133 ? -11.146 0.892 5.581 1.00 98.81 133 LEU A CA 1
ATOM 1040 C C . LEU A 1 133 ? -11.510 2.188 6.316 1.00 98.81 133 LEU A C 1
ATOM 1042 O O . LEU A 1 133 ? -12.691 2.496 6.481 1.00 98.81 133 LEU A O 1
ATOM 1046 N N . VAL A 1 134 ? -10.510 2.943 6.765 1.00 98.75 134 VAL A N 1
ATOM 1047 C CA . VAL A 1 134 ? -10.721 4.196 7.516 1.00 98.75 134 VAL A CA 1
ATOM 1048 C C . VAL A 1 134 ? -10.232 5.434 6.770 1.00 98.75 134 VAL A C 1
ATOM 1050 O O . VAL A 1 134 ? -10.658 6.533 7.099 1.00 98.75 134 VAL A O 1
ATOM 1053 N N . ALA A 1 135 ? -9.413 5.276 5.728 1.00 98.81 135 ALA A N 1
ATOM 1054 C CA . ALA A 1 135 ? -9.097 6.345 4.783 1.00 98.81 135 ALA A CA 1
ATOM 1055 C C . ALA A 1 135 ? -8.687 5.768 3.424 1.00 98.81 135 ALA A C 1
ATOM 1057 O O . ALA A 1 135 ? -8.061 4.709 3.361 1.00 98.81 135 ALA A O 1
ATOM 1058 N N . ILE A 1 136 ? -9.002 6.476 2.339 1.00 98.81 136 ILE A N 1
ATOM 1059 C CA . ILE A 1 136 ? -8.572 6.139 0.978 1.00 98.81 136 ILE A CA 1
ATOM 1060 C C . ILE A 1 136 ? -8.484 7.401 0.121 1.00 98.81 136 ILE A C 1
ATOM 1062 O O . ILE A 1 136 ? -9.366 8.255 0.180 1.00 98.81 136 ILE A O 1
ATOM 1066 N N . LYS A 1 137 ? -7.438 7.518 -0.703 1.00 98.69 137 LYS A N 1
ATOM 1067 C CA . LYS A 1 137 ? -7.361 8.530 -1.766 1.00 98.69 137 LYS A CA 1
ATOM 1068 C C . LYS A 1 137 ? -6.459 8.104 -2.916 1.00 98.69 137 LYS A C 1
ATOM 1070 O O . LYS A 1 137 ? -5.444 7.440 -2.715 1.00 98.69 137 LYS A O 1
ATOM 1075 N N . LEU A 1 138 ? -6.818 8.532 -4.124 1.00 98.81 138 LEU A N 1
ATOM 1076 C CA . LEU A 1 138 ? -5.944 8.478 -5.294 1.00 98.81 138 LEU A CA 1
ATOM 1077 C C . LEU A 1 138 ? -5.168 9.797 -5.375 1.00 98.81 138 LEU A C 1
ATOM 1079 O O . LEU A 1 138 ? -5.777 10.864 -5.390 1.00 98.81 138 LEU A O 1
ATOM 1083 N N . THR A 1 139 ? -3.838 9.741 -5.384 1.00 98.44 139 THR A N 1
ATOM 1084 C CA . THR A 1 139 ? -2.993 10.937 -5.261 1.00 98.44 139 THR A CA 1
ATOM 1085 C C . THR A 1 139 ? -1.706 10.838 -6.079 1.00 98.44 139 THR A C 1
ATOM 1087 O O . THR A 1 139 ? -1.239 9.747 -6.399 1.00 98.44 139 THR A O 1
ATOM 1090 N N . ALA A 1 140 ? -1.122 11.993 -6.392 1.00 97.62 140 ALA A N 1
ATOM 1091 C CA . ALA A 1 140 ? 0.225 12.149 -6.928 1.00 97.62 140 ALA A CA 1
ATOM 1092 C C . ALA A 1 140 ? 0.980 13.129 -6.005 1.00 97.62 140 ALA A C 1
ATOM 1094 O O . ALA A 1 140 ? 0.931 14.338 -6.227 1.00 97.62 140 ALA A O 1
ATOM 1095 N N . PRO A 1 141 ? 1.612 12.643 -4.919 1.00 92.50 141 PRO A N 1
ATOM 1096 C CA . PRO A 1 141 ? 2.054 13.496 -3.811 1.00 92.50 141 PRO A CA 1
ATOM 1097 C C . PRO A 1 141 ? 3.335 14.295 -4.106 1.00 92.50 141 PRO A C 1
ATOM 1099 O O . PRO A 1 141 ? 3.711 15.169 -3.327 1.00 92.50 141 PRO A O 1
ATOM 1102 N N . GLY A 1 142 ? 4.000 14.014 -5.229 1.00 96.88 142 GLY A N 1
ATOM 1103 C CA . GLY A 1 142 ? 5.226 14.683 -5.645 1.00 96.88 142 GLY A CA 1
ATOM 1104 C C . GLY A 1 142 ? 6.493 14.092 -5.022 1.00 96.88 142 GLY A C 1
ATOM 1105 O O . GLY A 1 142 ? 6.462 13.313 -4.067 1.00 96.88 142 GLY A O 1
ATOM 1106 N N . LYS A 1 143 ? 7.637 14.493 -5.582 1.00 97.50 143 LYS A N 1
ATOM 1107 C CA . LYS A 1 143 ? 8.963 13.971 -5.229 1.00 97.50 143 LYS A CA 1
ATOM 1108 C C . LYS A 1 143 ? 9.321 14.183 -3.753 1.00 97.50 143 LYS A C 1
ATOM 1110 O O . LYS A 1 143 ? 9.689 13.223 -3.091 1.00 97.50 143 LYS A O 1
ATOM 1115 N N . GLU A 1 144 ? 9.158 15.400 -3.232 1.00 98.06 144 GLU A N 1
ATOM 1116 C CA . GLU A 1 144 ? 9.534 15.748 -1.848 1.00 98.06 144 GLU A CA 1
ATOM 1117 C C . GLU A 1 144 ? 8.798 14.881 -0.811 1.00 98.06 144 GLU A C 1
ATOM 1119 O O . GLU A 1 144 ? 9.382 14.409 0.164 1.00 98.06 144 GLU A O 1
ATOM 1124 N N . HIS A 1 145 ? 7.507 14.624 -1.034 1.00 98.38 145 HIS A N 1
ATOM 1125 C CA . HIS A 1 145 ? 6.714 13.770 -0.157 1.00 98.38 145 HIS A CA 1
ATOM 1126 C C . HIS A 1 145 ? 7.194 12.312 -0.187 1.00 98.38 145 HIS A C 1
ATOM 1128 O O . HIS A 1 145 ? 7.275 11.659 0.852 1.00 98.38 145 HIS A O 1
ATOM 1134 N N . LEU A 1 146 ? 7.540 11.798 -1.370 1.00 98.38 146 LEU A N 1
ATOM 1135 C CA . LEU A 1 146 ? 8.042 10.432 -1.537 1.00 98.38 146 LEU A CA 1
ATOM 1136 C C . LEU A 1 146 ? 9.447 10.250 -0.952 1.00 98.38 146 LEU A C 1
ATOM 1138 O O . LEU A 1 146 ? 9.739 9.191 -0.400 1.00 98.38 146 LEU A O 1
ATOM 1142 N N . GLU A 1 147 ? 10.296 11.276 -1.022 1.00 98.25 147 GLU A N 1
ATOM 1143 C CA . GLU A 1 147 ? 11.601 11.286 -0.351 1.00 98.25 147 GLU A CA 1
ATOM 1144 C C . GLU A 1 147 ? 11.441 11.227 1.169 1.00 98.25 147 GLU A C 1
ATOM 1146 O O . GLU A 1 147 ? 12.122 10.438 1.816 1.00 98.25 147 GLU A O 1
ATOM 1151 N N . LYS A 1 148 ? 10.485 11.980 1.733 1.00 98.31 148 LYS A N 1
ATOM 1152 C CA . LYS A 1 148 ? 10.131 11.894 3.160 1.00 98.31 148 LYS A CA 1
ATOM 1153 C C . LYS A 1 148 ? 9.616 10.507 3.540 1.00 98.31 148 LYS A C 1
ATOM 1155 O O . LYS A 1 148 ? 9.993 9.987 4.584 1.00 98.31 148 LYS A O 1
ATOM 1160 N N . HIS A 1 149 ? 8.783 9.896 2.697 1.00 98.12 149 HIS A N 1
ATOM 1161 C CA . HIS A 1 149 ? 8.251 8.555 2.946 1.00 98.12 149 HIS A CA 1
ATOM 1162 C C . HIS A 1 149 ? 9.349 7.479 2.969 1.00 98.12 149 HIS A C 1
ATOM 1164 O O . HIS A 1 149 ? 9.288 6.569 3.787 1.00 98.12 149 HIS A O 1
ATOM 1170 N N . TYR A 1 150 ? 10.368 7.599 2.114 1.00 97.19 150 TYR A N 1
ATOM 1171 C CA . TYR A 1 150 ? 11.491 6.659 2.038 1.00 97.19 150 TYR A CA 1
ATOM 1172 C C . TYR A 1 150 ? 12.778 7.182 2.690 1.00 97.19 150 TYR A C 1
ATOM 1174 O O . TYR A 1 150 ? 13.861 6.725 2.328 1.00 97.19 150 TYR A O 1
ATOM 1182 N N . ALA A 1 151 ? 12.682 8.113 3.644 1.00 96.75 151 ALA A N 1
ATOM 1183 C CA . ALA A 1 151 ? 13.846 8.769 4.243 1.00 96.75 151 ALA A CA 1
ATOM 1184 C C . ALA A 1 151 ? 14.860 7.768 4.829 1.00 96.75 151 ALA A C 1
ATOM 1186 O O . ALA A 1 151 ? 16.057 7.922 4.615 1.00 96.75 151 ALA A O 1
ATOM 1187 N N . ASP A 1 152 ? 14.388 6.682 5.448 1.00 94.19 152 ASP A N 1
ATOM 1188 C CA . ASP A 1 152 ? 15.239 5.619 6.014 1.00 94.19 152 ASP A CA 1
ATOM 1189 C C . ASP A 1 152 ? 16.065 4.855 4.955 1.00 94.19 152 ASP A C 1
ATOM 1191 O O . ASP A 1 152 ? 16.970 4.082 5.277 1.00 94.19 152 ASP A O 1
ATOM 1195 N N . LEU A 1 153 ? 15.748 5.040 3.670 1.00 94.44 153 LEU A N 1
ATOM 1196 C CA . LEU A 1 153 ? 16.427 4.422 2.535 1.00 94.44 153 LEU A CA 1
ATOM 1197 C C . LEU A 1 153 ? 17.295 5.417 1.751 1.00 94.44 153 LEU A C 1
ATOM 1199 O O . LEU A 1 153 ? 17.812 5.020 0.708 1.00 94.44 153 LEU A O 1
ATOM 1203 N N . SER A 1 154 ? 17.478 6.659 2.219 1.00 95.88 154 SER A N 1
ATOM 1204 C CA . SER A 1 154 ? 18.201 7.723 1.494 1.00 95.88 154 SER A CA 1
ATOM 1205 C C . SER A 1 154 ? 19.603 7.313 1.046 1.00 95.88 154 SER A C 1
ATOM 1207 O O . SER A 1 154 ? 20.033 7.659 -0.052 1.00 95.88 154 SER A O 1
ATOM 1209 N N . ASP A 1 155 ? 20.287 6.518 1.868 1.00 96.62 155 ASP A N 1
ATOM 1210 C CA . ASP A 1 155 ? 21.672 6.097 1.635 1.00 96.62 155 ASP A CA 1
ATOM 1211 C C . ASP A 1 155 ? 21.774 4.862 0.726 1.00 96.62 155 ASP A C 1
ATOM 1213 O O . ASP A 1 155 ? 22.865 4.365 0.434 1.00 96.62 155 ASP A O 1
ATOM 1217 N N . LYS A 1 156 ? 20.638 4.303 0.289 1.00 96.38 156 LYS A N 1
ATOM 1218 C CA . LYS A 1 156 ? 20.617 3.124 -0.578 1.00 96.38 156 LYS A CA 1
ATOM 1219 C C . LYS A 1 156 ? 20.795 3.535 -2.042 1.00 96.38 156 LYS A C 1
ATOM 1221 O O . LYS A 1 156 ? 20.125 4.454 -2.511 1.00 96.38 156 LYS A O 1
ATOM 1226 N N . PRO A 1 157 ? 21.587 2.786 -2.835 1.00 96.69 157 PRO A N 1
ATOM 1227 C CA . PRO A 1 157 ? 21.866 3.138 -4.232 1.00 96.69 157 PRO A CA 1
ATOM 1228 C C . PRO A 1 157 ? 20.613 3.158 -5.122 1.00 96.69 157 PRO A C 1
ATOM 1230 O O . PRO A 1 157 ? 20.596 3.803 -6.165 1.00 96.69 157 PRO A O 1
ATOM 1233 N N . PHE A 1 158 ? 19.543 2.470 -4.714 1.00 95.00 158 PHE A N 1
ATOM 1234 C CA . PHE A 1 158 ? 18.275 2.423 -5.441 1.00 95.00 158 PHE A CA 1
ATOM 1235 C C . PHE A 1 158 ? 17.281 3.532 -5.050 1.00 95.00 158 PHE A C 1
ATOM 1237 O O . PHE A 1 158 ? 16.210 3.601 -5.653 1.00 95.00 158 PHE A O 1
ATOM 1244 N N . PHE A 1 159 ? 17.594 4.394 -4.074 1.00 97.50 159 PHE A N 1
ATOM 1245 C CA . PHE A 1 159 ? 16.671 5.407 -3.543 1.00 97.50 159 PHE A CA 1
ATOM 1246 C C . PHE A 1 159 ? 16.126 6.346 -4.625 1.00 97.50 159 PHE A C 1
ATOM 1248 O O . PHE A 1 159 ? 14.913 6.473 -4.788 1.00 97.50 159 PHE A O 1
ATOM 1255 N N . ALA A 1 160 ? 17.013 6.930 -5.435 1.00 97.38 160 ALA A N 1
ATOM 1256 C CA . ALA A 1 160 ? 16.613 7.831 -6.515 1.00 97.38 160 ALA A CA 1
ATOM 1257 C C . ALA A 1 160 ? 15.693 7.136 -7.535 1.00 97.38 160 ALA A C 1
ATOM 1259 O O . ALA A 1 160 ? 14.695 7.705 -7.978 1.00 97.38 160 ALA A O 1
ATOM 1260 N N . GLY A 1 161 ? 15.993 5.877 -7.873 1.00 97.81 161 GLY A N 1
ATOM 1261 C CA . GLY A 1 161 ? 15.159 5.063 -8.756 1.00 97.81 161 GLY A CA 1
ATOM 1262 C C . GLY A 1 161 ? 13.784 4.765 -8.156 1.00 97.81 161 GLY A C 1
ATOM 1263 O O . GLY A 1 161 ? 12.780 4.869 -8.859 1.00 97.81 161 GLY A O 1
ATOM 1264 N N . LEU A 1 162 ? 13.726 4.453 -6.858 1.00 97.44 162 LEU A N 1
ATOM 1265 C CA . LEU A 1 162 ? 12.488 4.203 -6.118 1.00 97.44 162 LEU A CA 1
ATOM 1266 C C . LEU A 1 162 ? 11.587 5.441 -6.091 1.00 97.44 162 LEU A C 1
ATOM 1268 O O . LEU A 1 162 ? 10.404 5.334 -6.410 1.00 97.44 162 LEU A O 1
ATOM 1272 N N . VAL A 1 163 ? 12.142 6.609 -5.76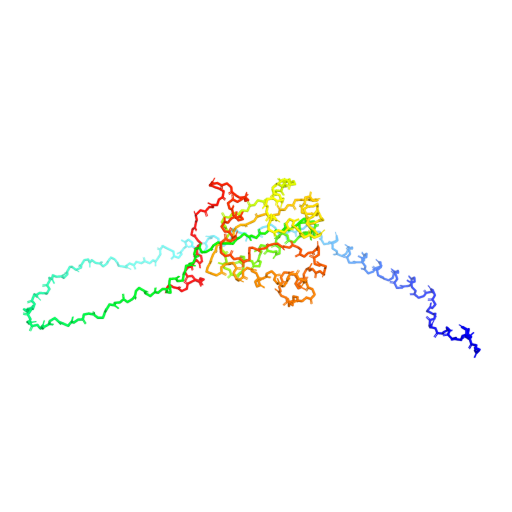6 1.00 98.25 163 VAL A N 1
ATOM 1273 C CA . VAL A 1 163 ? 11.398 7.876 -5.733 1.00 98.25 163 VAL A CA 1
ATOM 1274 C C . VAL A 1 163 ? 10.882 8.239 -7.124 1.00 98.25 163 VAL A C 1
ATOM 1276 O O . VAL A 1 163 ? 9.696 8.527 -7.275 1.00 98.25 163 VAL A O 1
ATOM 1279 N N . ASN A 1 164 ? 11.726 8.158 -8.158 1.00 98.19 164 ASN A N 1
ATOM 1280 C CA . ASN A 1 164 ? 11.315 8.440 -9.538 1.00 98.19 164 ASN A CA 1
ATOM 1281 C C . ASN A 1 164 ? 10.199 7.500 -10.008 1.00 98.19 164 ASN A C 1
ATOM 1283 O O . ASN A 1 164 ? 9.238 7.933 -10.637 1.00 98.19 164 ASN A O 1
ATOM 1287 N N . TYR A 1 165 ? 10.310 6.215 -9.676 1.00 98.31 165 TYR A N 1
ATOM 1288 C CA . TYR A 1 165 ? 9.287 5.225 -9.971 1.00 98.31 165 TYR A CA 1
ATOM 1289 C C . TYR A 1 165 ? 7.969 5.534 -9.254 1.00 98.31 165 TYR A C 1
ATOM 1291 O O . TYR A 1 165 ? 6.919 5.555 -9.891 1.00 98.31 165 TYR A O 1
ATOM 1299 N N . MET A 1 166 ? 8.004 5.816 -7.955 1.00 98.38 166 MET A N 1
ATOM 1300 C CA . MET A 1 166 ? 6.799 6.140 -7.189 1.00 98.38 166 MET A CA 1
ATOM 1301 C C . MET A 1 166 ? 6.155 7.448 -7.663 1.00 98.38 166 MET A C 1
ATOM 1303 O O . MET A 1 166 ? 4.938 7.576 -7.628 1.00 98.38 166 MET A O 1
ATOM 1307 N N . ASN A 1 167 ? 6.949 8.381 -8.189 1.00 98.06 167 ASN A N 1
ATOM 1308 C CA . ASN A 1 167 ? 6.467 9.634 -8.763 1.00 98.06 167 ASN A CA 1
ATOM 1309 C C . ASN A 1 167 ? 6.010 9.514 -10.234 1.00 98.06 167 ASN A C 1
ATOM 1311 O O . ASN A 1 167 ? 5.619 10.512 -10.832 1.00 98.06 167 ASN A O 1
ATOM 1315 N N . SER A 1 168 ? 6.077 8.324 -10.844 1.00 98.38 168 SER A N 1
ATOM 1316 C CA . SER A 1 168 ? 5.764 8.128 -12.271 1.00 98.38 168 SER A CA 1
ATOM 1317 C C . SER A 1 168 ? 4.267 8.066 -12.594 1.00 98.38 168 SER A C 1
ATOM 1319 O O . SER A 1 168 ? 3.890 8.046 -13.765 1.00 98.38 168 SER A O 1
ATOM 1321 N N . GLY A 1 169 ? 3.399 8.028 -11.583 1.00 98.00 169 GLY A N 1
ATOM 1322 C CA . GLY A 1 169 ? 1.958 7.932 -11.779 1.00 98.00 169 GLY A CA 1
ATOM 1323 C C . GLY A 1 169 ? 1.166 8.026 -10.476 1.00 98.00 169 GLY A C 1
ATOM 1324 O O . GLY A 1 169 ? 1.746 8.259 -9.414 1.00 98.00 169 GLY A O 1
ATOM 1325 N N . PRO A 1 170 ? -0.164 7.863 -10.549 1.00 98.69 170 PRO A N 1
ATOM 1326 C CA . PRO A 1 170 ? -1.028 7.941 -9.381 1.00 98.69 170 PRO A CA 1
ATOM 1327 C C . PRO A 1 170 ? -0.802 6.763 -8.426 1.00 98.69 170 PRO A C 1
ATOM 1329 O O . PRO A 1 170 ? -0.542 5.636 -8.845 1.00 98.69 170 PRO A O 1
ATOM 1332 N N . ILE A 1 171 ? -0.970 7.031 -7.136 1.00 98.88 171 ILE A N 1
ATOM 1333 C CA . ILE A 1 171 ? -0.882 6.069 -6.037 1.00 98.88 171 ILE A CA 1
ATOM 1334 C C . ILE A 1 171 ? -2.239 6.026 -5.340 1.00 98.88 171 ILE A C 1
ATOM 1336 O O . ILE A 1 171 ? -2.807 7.071 -5.020 1.00 98.88 171 ILE A O 1
ATOM 1340 N N . CYS A 1 172 ? -2.756 4.827 -5.075 1.00 98.88 172 CYS A N 1
ATOM 1341 C CA . CYS A 1 172 ? -3.914 4.662 -4.197 1.00 98.88 172 CYS A CA 1
ATOM 1342 C C . CYS A 1 172 ? -3.413 4.435 -2.769 1.00 98.88 172 CYS A C 1
ATOM 1344 O O . CYS A 1 172 ? -2.928 3.352 -2.445 1.00 98.88 172 CYS A O 1
ATOM 1346 N N . ALA A 1 173 ? -3.482 5.474 -1.943 1.00 98.88 173 ALA A N 1
ATOM 1347 C CA . ALA A 1 173 ? -3.103 5.447 -0.538 1.00 98.88 173 ALA A CA 1
ATOM 1348 C C . ALA A 1 173 ? -4.315 5.069 0.318 1.00 98.88 173 ALA A C 1
ATOM 1350 O O . ALA A 1 173 ? -5.410 5.588 0.091 1.00 98.88 173 ALA A O 1
ATOM 1351 N N . MET A 1 174 ? -4.125 4.194 1.304 1.00 98.94 174 MET A N 1
ATOM 1352 C CA . MET A 1 174 ? -5.185 3.681 2.170 1.00 98.94 174 MET A CA 1
ATOM 1353 C C . MET A 1 174 ? -4.709 3.520 3.612 1.00 98.94 174 MET A C 1
ATOM 1355 O O . MET A 1 174 ? -3.530 3.270 3.871 1.00 98.94 174 MET A O 1
ATOM 1359 N N . VAL A 1 175 ? -5.664 3.580 4.538 1.00 98.88 175 VAL A N 1
ATOM 1360 C CA . VAL A 1 175 ? -5.479 3.198 5.940 1.00 98.88 175 VAL A CA 1
ATOM 1361 C C . VAL A 1 175 ? -6.485 2.109 6.288 1.00 98.88 175 VAL A C 1
ATOM 1363 O O . VAL A 1 175 ? -7.695 2.294 6.123 1.00 98.88 175 VAL A O 1
ATOM 1366 N N . TRP A 1 176 ? -5.968 0.982 6.769 1.00 98.88 176 TRP A N 1
ATOM 1367 C CA . TRP A 1 176 ? -6.752 -0.176 7.193 1.00 98.88 176 TRP A CA 1
ATOM 1368 C C . TRP A 1 176 ? -6.636 -0.364 8.699 1.00 98.88 176 TRP A C 1
ATOM 1370 O O . TRP A 1 176 ? -5.535 -0.299 9.239 1.00 98.88 176 TRP A O 1
ATOM 1380 N N . GLU A 1 177 ? -7.761 -0.622 9.357 1.00 98.75 177 GLU A N 1
ATOM 1381 C CA . GLU A 1 177 ? -7.864 -0.807 10.803 1.00 98.75 177 GLU A CA 1
ATOM 1382 C C . GLU A 1 177 ? -8.320 -2.228 11.155 1.00 98.75 177 GLU A C 1
ATOM 1384 O O . GLU A 1 177 ? -9.238 -2.775 10.532 1.00 98.75 177 GLU A O 1
ATOM 1389 N N . GLY A 1 178 ? -7.695 -2.817 12.171 1.00 98.00 178 GLY A N 1
ATOM 1390 C CA . GLY A 1 178 ? -8.074 -4.096 12.759 1.00 98.00 178 GLY A CA 1
ATOM 1391 C C . GLY A 1 178 ? -6.976 -4.703 13.631 1.00 98.00 178 GLY A C 1
ATOM 1392 O O . GLY A 1 178 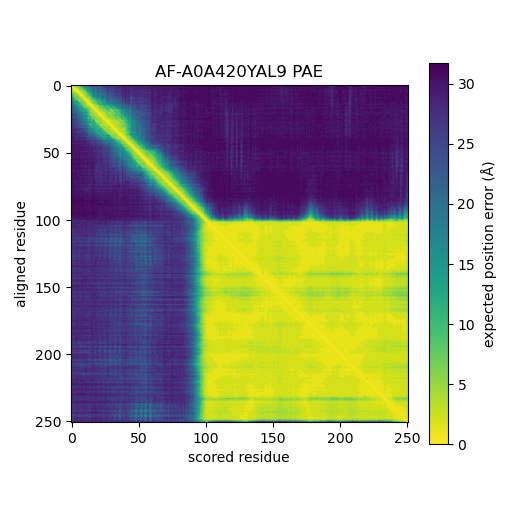? -5.844 -4.235 13.658 1.00 98.00 178 GLY A O 1
ATOM 1393 N N . ARG A 1 179 ? -7.294 -5.798 14.326 1.00 97.19 179 ARG A N 1
ATOM 1394 C CA . ARG A 1 179 ? -6.318 -6.546 15.140 1.00 97.19 179 ARG A CA 1
ATOM 1395 C C . ARG A 1 179 ? -5.150 -7.055 14.284 1.00 97.19 179 ARG A C 1
ATOM 1397 O O . ARG A 1 179 ? -5.391 -7.715 13.272 1.00 97.19 179 ARG A O 1
ATOM 1404 N N . ASP A 1 180 ? -3.915 -6.779 14.709 1.00 97.62 180 ASP A N 1
ATOM 1405 C CA . ASP A 1 180 ? -2.677 -7.140 13.996 1.00 97.62 180 ASP A CA 1
ATOM 1406 C C . ASP A 1 180 ? -2.673 -6.693 12.515 1.00 97.62 180 ASP A C 1
ATOM 1408 O O . ASP A 1 180 ? -2.169 -7.413 11.638 1.00 97.62 180 ASP A O 1
ATOM 1412 N N . ALA A 1 181 ? -3.285 -5.542 12.205 1.00 98.38 181 ALA A N 1
ATOM 1413 C CA . ALA A 1 181 ? -3.425 -5.027 10.845 1.00 98.38 181 ALA A CA 1
ATOM 1414 C C . ALA A 1 181 ? -2.082 -4.873 10.122 1.00 98.38 181 ALA A C 1
ATOM 1416 O O . ALA A 1 181 ? -1.985 -5.233 8.949 1.00 98.38 181 ALA A O 1
ATOM 1417 N N . VAL A 1 182 ? -1.025 -4.419 10.802 1.00 98.56 182 VAL A N 1
ATOM 1418 C CA . VAL A 1 182 ? 0.306 -4.248 10.200 1.00 98.56 182 VAL A CA 1
ATOM 1419 C C . VAL A 1 182 ? 0.888 -5.603 9.810 1.00 98.56 182 VAL A C 1
ATOM 1421 O O . VAL A 1 182 ? 1.215 -5.855 8.646 1.00 98.56 182 VAL A O 1
ATOM 1424 N N . LYS A 1 183 ? 0.981 -6.524 10.774 1.00 98.44 183 LYS A N 1
ATOM 1425 C CA . LYS A 1 183 ? 1.580 -7.849 10.561 1.00 98.44 183 LYS A CA 1
ATOM 1426 C C . LYS A 1 183 ? 0.795 -8.665 9.533 1.00 98.44 183 LYS A C 1
ATOM 1428 O O . LYS A 1 183 ? 1.377 -9.274 8.628 1.00 98.44 183 LYS A O 1
ATOM 1433 N N . THR A 1 184 ? -0.527 -8.678 9.656 1.00 98.69 184 THR A N 1
ATOM 1434 C CA . THR A 1 184 ? -1.406 -9.416 8.745 1.00 98.69 184 THR A CA 1
ATOM 1435 C C . THR A 1 184 ? -1.431 -8.761 7.370 1.00 98.69 184 THR A C 1
ATOM 1437 O O . THR A 1 184 ? -1.351 -9.469 6.369 1.00 98.69 184 THR A O 1
ATOM 1440 N N . GLY A 1 185 ? -1.446 -7.428 7.300 1.00 98.69 185 GLY A N 1
ATOM 1441 C CA . GLY A 1 185 ? -1.341 -6.672 6.055 1.00 98.69 185 GLY A CA 1
ATOM 1442 C C . GLY A 1 185 ? -0.101 -7.070 5.263 1.00 98.69 185 GLY A C 1
ATOM 1443 O O . GLY A 1 185 ? -0.218 -7.478 4.111 1.00 98.69 185 GLY A O 1
ATOM 1444 N N . ARG A 1 186 ? 1.079 -7.100 5.896 1.00 98.69 186 ARG A N 1
ATOM 1445 C CA . ARG A 1 186 ? 2.314 -7.590 5.252 1.00 98.69 186 ARG A CA 1
ATOM 1446 C C . ARG A 1 186 ? 2.211 -9.028 4.755 1.00 98.69 186 ARG A C 1
ATOM 1448 O O . ARG A 1 186 ? 2.734 -9.341 3.688 1.00 98.69 186 ARG A O 1
ATOM 1455 N N . THR A 1 187 ? 1.534 -9.888 5.511 1.00 98.75 187 THR A N 1
ATOM 1456 C CA . THR A 1 187 ? 1.304 -11.284 5.114 1.00 98.75 187 THR A CA 1
ATOM 1457 C C . THR A 1 187 ? 0.430 -11.360 3.859 1.00 98.75 187 THR A C 1
ATOM 1459 O O . THR A 1 187 ? 0.754 -12.107 2.941 1.00 98.75 187 THR A O 1
ATOM 1462 N N . ILE A 1 188 ? -0.620 -10.535 3.769 1.00 98.81 188 ILE A N 1
ATOM 1463 C CA . ILE A 1 188 ? -1.473 -10.411 2.576 1.00 98.81 188 ILE A CA 1
ATOM 1464 C C . ILE A 1 188 ? -0.670 -9.882 1.379 1.00 98.81 188 ILE A C 1
ATOM 1466 O O . ILE A 1 188 ? -0.842 -10.370 0.259 1.00 98.81 188 ILE A O 1
ATOM 1470 N N . LEU A 1 189 ? 0.222 -8.907 1.596 1.00 98.88 189 LEU A N 1
ATOM 1471 C CA . LEU A 1 189 ? 1.051 -8.352 0.523 1.00 98.88 189 LEU A CA 1
ATOM 1472 C C . LEU A 1 189 ? 2.021 -9.392 -0.061 1.00 98.88 189 LEU A C 1
ATOM 1474 O O . LEU A 1 189 ? 2.222 -9.418 -1.274 1.00 98.88 189 LEU A O 1
ATOM 1478 N N . GLY A 1 190 ? 2.612 -10.239 0.783 1.00 98.69 190 GLY A N 1
ATOM 1479 C CA . GLY A 1 190 ? 3.668 -11.179 0.405 1.00 98.69 190 GLY A CA 1
ATOM 1480 C C . GLY A 1 190 ? 5.079 -10.603 0.574 1.00 98.69 190 GLY A C 1
ATOM 1481 O O . GLY A 1 190 ? 5.273 -9.447 0.965 1.00 98.69 190 GLY A O 1
ATOM 1482 N N . ALA A 1 191 ? 6.095 -11.419 0.291 1.00 98.38 191 ALA A N 1
ATOM 1483 C CA . ALA A 1 191 ? 7.503 -11.047 0.438 1.00 98.38 191 ALA A CA 1
ATOM 1484 C C . ALA A 1 191 ? 7.877 -9.844 -0.449 1.00 98.38 191 ALA A C 1
ATOM 1486 O O . ALA A 1 191 ? 7.256 -9.594 -1.477 1.00 98.38 191 ALA A O 1
ATOM 1487 N N . THR A 1 192 ? 8.900 -9.068 -0.069 1.00 96.94 192 THR A N 1
ATOM 1488 C CA . THR A 1 192 ? 9.322 -7.883 -0.846 1.00 96.94 192 THR A CA 1
ATOM 1489 C C . THR A 1 192 ? 9.720 -8.242 -2.276 1.00 96.94 192 THR A C 1
ATOM 1491 O O . THR A 1 192 ? 9.351 -7.520 -3.204 1.00 96.94 192 THR A O 1
ATOM 1494 N N . ASN A 1 193 ? 10.437 -9.358 -2.442 1.00 98.00 193 ASN A N 1
ATOM 1495 C CA . ASN A 1 193 ? 10.700 -9.977 -3.736 1.00 98.00 193 ASN A CA 1
ATOM 1496 C C . ASN A 1 193 ? 9.490 -10.850 -4.132 1.00 98.00 193 ASN A C 1
ATOM 1498 O O . ASN A 1 193 ? 9.232 -11.841 -3.439 1.00 98.00 193 ASN A O 1
ATOM 1502 N N . PRO A 1 194 ? 8.761 -10.529 -5.217 1.00 98.31 194 PRO A N 1
ATOM 1503 C CA . PRO A 1 194 ? 7.604 -11.312 -5.645 1.00 98.31 194 PRO A CA 1
ATOM 1504 C C . PRO A 1 194 ? 7.917 -12.784 -5.918 1.00 98.31 194 PRO A C 1
ATOM 1506 O O . PRO A 1 194 ? 7.120 -13.640 -5.557 1.00 98.31 194 PRO A O 1
ATOM 1509 N N . LEU A 1 195 ? 9.112 -13.099 -6.427 1.00 97.56 195 LEU A N 1
ATOM 1510 C CA . LEU A 1 195 ? 9.540 -14.483 -6.677 1.00 97.56 195 LEU A CA 1
ATOM 1511 C C . LEU A 1 195 ? 9.688 -15.322 -5.396 1.00 97.56 195 LEU A C 1
ATOM 1513 O O . LEU A 1 195 ? 9.711 -16.546 -5.460 1.00 97.56 195 LEU A O 1
ATOM 1517 N N . ALA A 1 196 ? 9.790 -14.670 -4.235 1.00 98.31 196 ALA A N 1
ATOM 1518 C CA . ALA A 1 196 ? 9.795 -15.314 -2.923 1.00 98.31 196 ALA A CA 1
ATOM 1519 C C . ALA A 1 196 ? 8.417 -15.266 -2.233 1.00 98.31 196 ALA A C 1
ATOM 1521 O O . ALA A 1 196 ? 8.295 -15.632 -1.064 1.00 98.31 196 ALA A O 1
ATOM 1522 N N . SER A 1 197 ? 7.385 -14.758 -2.911 1.00 98.25 197 SER A N 1
ATOM 1523 C CA . SER A 1 197 ? 6.027 -14.674 -2.376 1.00 98.25 197 SER A CA 1
ATOM 1524 C C . SER A 1 197 ? 5.243 -15.942 -2.690 1.00 98.25 197 SER A C 1
ATOM 1526 O O . SER A 1 197 ? 5.310 -16.470 -3.796 1.00 98.25 197 SER A O 1
ATOM 1528 N N . ALA A 1 198 ? 4.463 -16.422 -1.723 1.00 98.56 198 ALA A N 1
ATOM 1529 C CA . ALA A 1 198 ? 3.578 -17.558 -1.945 1.00 98.56 198 ALA A CA 1
ATOM 1530 C C . ALA A 1 198 ? 2.386 -17.163 -2.845 1.00 98.56 198 ALA A C 1
ATOM 1532 O O . ALA A 1 198 ? 1.868 -16.044 -2.699 1.00 98.56 198 ALA A O 1
ATOM 1533 N N . PRO A 1 199 ? 1.901 -18.066 -3.719 1.00 98.69 199 PRO A N 1
ATOM 1534 C CA . PRO A 1 199 ? 0.610 -17.903 -4.385 1.00 98.69 199 PRO A CA 1
ATOM 1535 C C . PRO A 1 199 ? -0.512 -17.623 -3.372 1.00 98.69 199 PRO A C 1
ATOM 1537 O O . PRO A 1 199 ? -0.515 -18.172 -2.269 1.00 98.69 199 PRO A O 1
ATOM 1540 N N . GLY A 1 200 ? -1.446 -16.743 -3.726 1.00 98.31 200 GLY A N 1
ATOM 1541 C CA . GLY A 1 200 ? -2.505 -16.230 -2.852 1.00 98.31 200 GLY A CA 1
ATOM 1542 C C . GLY A 1 200 ? -2.151 -14.927 -2.123 1.00 98.31 200 GLY A C 1
ATOM 1543 O O . GLY A 1 200 ? -3.045 -14.247 -1.610 1.00 98.31 200 GLY A O 1
ATOM 1544 N N . THR A 1 201 ? -0.876 -14.530 -2.095 1.00 98.88 201 THR A N 1
ATOM 1545 C CA . THR A 1 201 ? -0.473 -13.172 -1.683 1.00 98.88 201 THR A CA 1
ATOM 1546 C C . THR A 1 201 ? -0.577 -12.206 -2.861 1.00 98.88 201 THR A C 1
ATOM 1548 O O . THR A 1 201 ? -0.494 -12.618 -4.015 1.00 98.88 201 THR A O 1
ATOM 1551 N N . ILE A 1 202 ? -0.718 -10.903 -2.604 1.00 98.88 202 ILE A N 1
ATOM 1552 C CA . ILE A 1 202 ? -0.835 -9.900 -3.680 1.00 98.88 202 ILE A CA 1
ATOM 1553 C C . ILE A 1 202 ? 0.371 -9.954 -4.623 1.00 98.88 202 ILE A C 1
ATOM 1555 O O . ILE A 1 202 ? 0.205 -9.946 -5.840 1.00 98.88 202 ILE A O 1
ATOM 1559 N N . ARG A 1 203 ? 1.590 -10.025 -4.083 1.00 98.81 203 ARG A N 1
ATOM 1560 C CA . ARG A 1 203 ? 2.803 -10.090 -4.905 1.00 98.81 203 ARG A CA 1
ATOM 1561 C C . ARG A 1 203 ? 2.974 -11.440 -5.586 1.00 98.81 203 ARG A C 1
ATOM 1563 O O . ARG A 1 203 ? 3.404 -11.450 -6.730 1.00 98.81 203 ARG A O 1
ATOM 1570 N N . GLY A 1 204 ? 2.603 -12.538 -4.927 1.00 98.75 204 GLY A N 1
ATOM 1571 C CA . GLY A 1 204 ? 2.639 -13.870 -5.538 1.00 98.75 204 GLY A CA 1
ATOM 1572 C C . GLY A 1 204 ? 1.661 -14.019 -6.705 1.00 98.75 204 GLY A C 1
ATOM 1573 O O . GLY A 1 204 ? 1.970 -14.703 -7.673 1.00 98.75 204 GLY A O 1
ATOM 1574 N N . ASP A 1 205 ? 0.514 -13.338 -6.647 1.00 98.81 205 ASP A N 1
ATOM 1575 C CA . ASP A 1 205 ? -0.505 -13.411 -7.698 1.00 98.81 205 ASP A CA 1
ATOM 1576 C C . ASP A 1 205 ? -0.271 -12.402 -8.828 1.00 98.81 205 ASP A C 1
ATOM 1578 O O . ASP A 1 205 ? -0.676 -12.640 -9.967 1.00 98.81 205 ASP A O 1
ATOM 1582 N N . TYR A 1 206 ? 0.347 -11.253 -8.528 1.00 98.75 206 TYR A N 1
ATOM 1583 C CA . TYR A 1 206 ? 0.355 -10.119 -9.451 1.00 98.75 206 TYR A CA 1
ATOM 1584 C C . TYR A 1 206 ? 1.722 -9.501 -9.733 1.00 98.75 206 TYR A C 1
ATOM 1586 O O . TYR A 1 206 ? 1.761 -8.551 -10.511 1.00 98.75 206 TYR A O 1
ATOM 1594 N N . ALA A 1 207 ? 2.835 -9.942 -9.156 1.00 98.6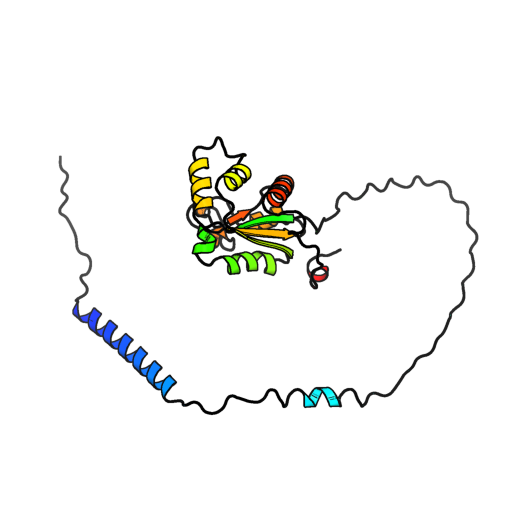2 207 ALA A N 1
ATOM 1595 C CA . ALA A 1 207 ? 4.129 -9.295 -9.380 1.00 98.62 207 ALA A CA 1
ATOM 1596 C C . ALA A 1 207 ? 5.238 -10.289 -9.743 1.00 98.62 207 ALA A C 1
ATOM 1598 O O . ALA A 1 207 ? 5.164 -11.472 -9.436 1.00 98.62 207 ALA A O 1
ATOM 1599 N N . ILE A 1 208 ? 6.275 -9.777 -10.411 1.00 98.56 208 ILE A N 1
ATOM 1600 C CA . ILE A 1 208 ? 7.449 -10.552 -10.842 1.00 98.56 208 ILE A CA 1
ATOM 1601 C C . ILE A 1 208 ? 8.712 -9.860 -10.319 1.00 98.56 208 ILE A C 1
ATOM 1603 O O . ILE A 1 208 ? 9.428 -10.414 -9.489 1.00 98.56 208 ILE A O 1
ATOM 1607 N N . ASP A 1 209 ? 8.937 -8.606 -10.722 1.00 98.25 209 ASP A N 1
ATOM 1608 C CA . ASP A 1 209 ? 10.135 -7.850 -10.347 1.00 98.25 209 ASP A CA 1
ATOM 1609 C C . ASP A 1 209 ? 10.004 -7.124 -9.005 1.00 98.25 209 ASP A C 1
ATOM 1611 O O . ASP A 1 209 ? 8.980 -6.512 -8.694 1.00 98.25 209 ASP A O 1
ATOM 1615 N N . VAL A 1 210 ? 11.101 -7.063 -8.240 1.00 97.06 210 VAL A N 1
ATOM 1616 C CA . VAL A 1 210 ? 11.150 -6.328 -6.961 1.00 97.06 210 VAL A CA 1
ATOM 1617 C C . VAL A 1 210 ? 10.868 -4.827 -7.131 1.00 97.06 210 VAL A C 1
ATOM 1619 O O . VAL A 1 210 ? 10.219 -4.211 -6.286 1.00 97.06 210 VAL A O 1
ATOM 1622 N N . GLY A 1 211 ? 11.296 -4.240 -8.255 1.00 96.62 211 GLY A N 1
ATOM 1623 C CA . GLY A 1 211 ? 11.045 -2.837 -8.601 1.00 96.62 211 GLY A CA 1
ATOM 1624 C C . GLY A 1 211 ? 9.628 -2.556 -9.119 1.00 96.62 211 GLY A C 1
ATOM 1625 O O . GLY A 1 211 ? 9.282 -1.393 -9.326 1.00 96.62 211 GLY A O 1
ATOM 1626 N N . ARG A 1 212 ? 8.818 -3.599 -9.342 1.00 98.31 212 ARG A N 1
ATOM 1627 C CA . ARG A 1 212 ? 7.416 -3.554 -9.799 1.00 98.31 212 ARG A CA 1
ATOM 1628 C C . ARG A 1 212 ? 6.564 -4.510 -8.962 1.00 98.31 212 ARG A C 1
ATOM 1630 O O . ARG A 1 212 ? 5.867 -5.390 -9.464 1.00 98.31 212 ARG A O 1
ATOM 1637 N N . ASN A 1 213 ? 6.691 -4.364 -7.643 1.00 98.38 213 ASN A N 1
ATOM 1638 C CA . ASN A 1 213 ? 6.036 -5.231 -6.671 1.00 98.38 213 ASN A CA 1
ATOM 1639 C C . ASN A 1 213 ? 4.667 -4.719 -6.197 1.00 98.38 213 ASN A C 1
ATOM 1641 O O . ASN A 1 213 ? 4.209 -5.156 -5.140 1.00 98.38 213 ASN A O 1
ATOM 1645 N N . VAL A 1 214 ? 4.026 -3.824 -6.967 1.00 98.38 214 VAL A N 1
ATOM 1646 C CA . VAL A 1 214 ? 2.605 -3.425 -6.895 1.00 98.38 214 VAL A CA 1
ATOM 1647 C C . VAL A 1 214 ? 2.159 -2.652 -5.652 1.00 98.38 214 VAL A C 1
ATOM 1649 O O . VAL A 1 214 ? 1.334 -1.746 -5.751 1.00 98.38 214 VAL A O 1
ATOM 1652 N N . CYS A 1 215 ? 2.666 -2.981 -4.471 1.00 98.38 215 CYS A N 1
ATOM 1653 C CA . CYS A 1 215 ? 2.127 -2.498 -3.208 1.00 98.38 215 CYS A CA 1
ATOM 1654 C C . CYS A 1 215 ? 3.216 -2.182 -2.179 1.00 98.38 215 CYS A C 1
ATOM 1656 O O . CYS A 1 215 ? 4.311 -2.757 -2.174 1.00 98.38 215 CYS A O 1
ATOM 1658 N N . HIS A 1 216 ? 2.889 -1.261 -1.282 1.00 98.75 216 HIS A N 1
ATOM 1659 C CA . HIS A 1 216 ? 3.606 -0.924 -0.055 1.00 98.75 216 HIS A CA 1
ATOM 1660 C C . HIS A 1 216 ? 2.708 -1.224 1.145 1.00 98.75 216 HIS A C 1
ATOM 1662 O O . HIS A 1 216 ? 1.489 -1.095 1.044 1.00 98.75 216 HIS A O 1
ATOM 1668 N N . GLY A 1 217 ? 3.318 -1.595 2.266 1.00 98.56 217 GLY A N 1
ATOM 1669 C CA . GLY A 1 217 ? 2.643 -1.675 3.553 1.00 98.56 217 GLY A CA 1
ATOM 1670 C C . GLY A 1 217 ? 3.637 -1.447 4.679 1.00 98.56 217 GLY A C 1
ATOM 1671 O O . GLY A 1 217 ? 4.784 -1.887 4.555 1.00 98.56 217 GLY A O 1
ATOM 1672 N N . SER A 1 218 ? 3.200 -0.774 5.741 1.00 98.56 218 SER A N 1
ATOM 1673 C CA . SER A 1 218 ? 4.042 -0.464 6.900 1.00 98.56 218 SER A CA 1
ATOM 1674 C C . SER A 1 218 ? 4.703 -1.720 7.473 1.00 98.56 218 SER A C 1
ATOM 1676 O O . SER A 1 218 ? 4.107 -2.801 7.498 1.00 98.56 218 SER A O 1
ATOM 1678 N N . ASP A 1 219 ? 5.941 -1.592 7.945 1.00 97.31 219 ASP A N 1
ATOM 1679 C CA . ASP A 1 219 ? 6.723 -2.721 8.460 1.00 97.31 219 ASP A CA 1
ATOM 1680 C C . ASP A 1 219 ? 6.537 -2.986 9.966 1.00 97.31 219 ASP A C 1
A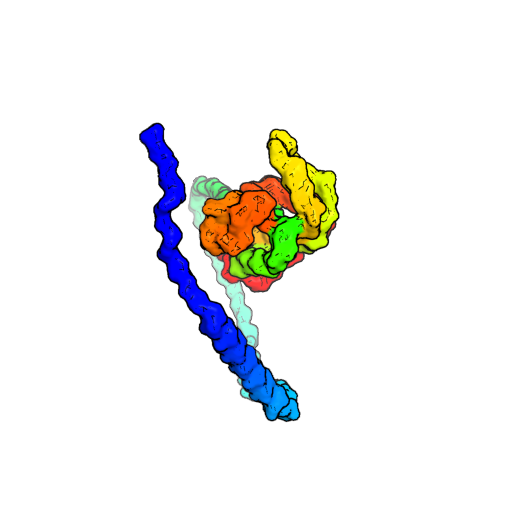TOM 1682 O O . ASP A 1 219 ? 6.777 -4.101 10.432 1.00 97.31 219 ASP A O 1
ATOM 1686 N N . SER A 1 220 ? 6.073 -1.974 10.696 1.00 98.06 220 SER A N 1
ATOM 1687 C CA . SER A 1 220 ? 5.899 -1.916 12.147 1.00 98.06 220 SER A CA 1
ATOM 1688 C C . SER A 1 220 ? 4.747 -0.974 12.507 1.00 98.06 220 SER A C 1
ATOM 1690 O O . SER A 1 220 ? 4.323 -0.149 11.692 1.00 98.06 220 SER A O 1
ATOM 1692 N N . VAL A 1 221 ? 4.229 -1.087 13.731 1.00 98.19 221 VAL A N 1
ATOM 1693 C CA . VAL A 1 221 ? 3.142 -0.227 14.232 1.00 98.19 221 VAL A CA 1
ATOM 1694 C C . VAL A 1 221 ? 3.609 1.225 14.356 1.00 98.19 221 VAL A C 1
ATOM 1696 O O . VAL A 1 221 ? 2.865 2.160 14.063 1.00 98.19 221 VAL A O 1
ATOM 1699 N N . GLU A 1 222 ? 4.863 1.436 14.739 1.00 97.88 222 GLU A N 1
ATOM 1700 C CA . GLU A 1 222 ? 5.490 2.749 14.851 1.00 97.88 222 GLU A CA 1
ATOM 1701 C C . GLU A 1 222 ? 5.614 3.418 13.482 1.00 97.88 222 GLU A C 1
ATOM 1703 O O . GLU A 1 222 ? 5.234 4.582 13.332 1.00 97.88 222 GLU A O 1
ATOM 1708 N N . ASN A 1 223 ? 6.093 2.689 12.470 1.00 98.00 223 ASN A N 1
ATOM 1709 C CA . ASN A 1 223 ? 6.183 3.233 11.118 1.00 98.00 223 ASN A CA 1
ATOM 1710 C C . ASN A 1 223 ? 4.805 3.413 10.484 1.00 98.00 223 ASN A C 1
ATOM 1712 O O . ASN A 1 223 ? 4.603 4.415 9.806 1.00 98.00 223 ASN A O 1
ATOM 1716 N N . ALA A 1 224 ? 3.824 2.554 10.781 1.00 98.50 224 ALA A N 1
ATOM 1717 C CA . ALA A 1 224 ? 2.446 2.776 10.351 1.00 98.50 224 ALA A CA 1
ATOM 1718 C C . ALA A 1 224 ? 1.910 4.131 10.822 1.00 98.50 224 ALA A C 1
ATOM 1720 O O . ALA A 1 224 ? 1.377 4.888 10.017 1.00 98.50 224 ALA A O 1
ATOM 1721 N N . LYS A 1 225 ? 2.121 4.496 12.092 1.00 98.19 225 LYS A N 1
ATOM 1722 C CA . LYS A 1 225 ? 1.714 5.811 12.618 1.00 98.19 225 LYS A CA 1
ATOM 1723 C C . LYS A 1 225 ? 2.389 6.968 11.873 1.00 98.19 225 LYS A C 1
ATOM 1725 O O . LYS A 1 225 ? 1.711 7.927 11.510 1.00 98.19 225 LYS A O 1
ATOM 1730 N N . LYS A 1 226 ? 3.701 6.875 11.621 1.00 98.31 226 LYS A N 1
ATOM 1731 C CA . LYS A 1 226 ? 4.456 7.897 10.869 1.00 98.31 226 LYS A CA 1
ATOM 1732 C C . LYS A 1 226 ? 3.949 8.033 9.433 1.00 98.31 226 LYS A C 1
ATOM 1734 O O . LYS A 1 226 ? 3.749 9.145 8.956 1.00 98.31 226 LYS A O 1
ATOM 1739 N N . GLU A 1 227 ? 3.734 6.910 8.755 1.00 98.62 227 GLU A N 1
ATOM 1740 C CA . GLU A 1 227 ? 3.248 6.874 7.377 1.00 98.62 227 GLU A CA 1
ATOM 1741 C C . GLU A 1 227 ? 1.820 7.420 7.280 1.00 98.62 227 GLU A C 1
ATOM 1743 O O . GLU A 1 227 ? 1.559 8.280 6.445 1.00 98.62 227 GLU A O 1
ATOM 1748 N N . ILE A 1 228 ? 0.909 7.007 8.164 1.00 98.69 228 ILE A N 1
ATOM 1749 C CA . ILE A 1 228 ? -0.464 7.529 8.198 1.00 98.69 228 ILE A CA 1
ATOM 1750 C C . ILE A 1 228 ? -0.450 9.051 8.376 1.00 98.69 228 ILE A C 1
ATOM 1752 O O . ILE A 1 228 ? -1.090 9.748 7.594 1.00 98.69 228 ILE A O 1
ATOM 1756 N N . ALA A 1 229 ? 0.325 9.568 9.336 1.00 98.38 229 ALA A N 1
ATOM 1757 C CA . ALA A 1 229 ? 0.434 11.006 9.586 1.00 98.38 229 ALA A CA 1
ATOM 1758 C C . ALA A 1 229 ? 1.083 11.782 8.426 1.00 98.38 229 ALA A C 1
ATOM 1760 O O . ALA A 1 229 ? 0.759 12.946 8.200 1.00 98.38 229 ALA A O 1
ATOM 1761 N N . LEU A 1 230 ? 2.000 11.154 7.682 1.00 98.44 230 LEU A N 1
ATOM 1762 C CA . LEU A 1 230 ? 2.602 11.755 6.493 1.00 98.44 230 LEU A CA 1
ATOM 1763 C C . LEU A 1 230 ? 1.588 11.846 5.346 1.00 98.44 230 LEU A C 1
ATOM 1765 O O . LEU A 1 230 ? 1.495 12.883 4.690 1.00 98.44 230 LEU A O 1
ATOM 1769 N N . TRP A 1 231 ? 0.844 10.769 5.091 1.00 98.69 231 TRP A N 1
ATOM 1770 C CA . TRP A 1 231 ? -0.023 10.641 3.919 1.00 98.69 231 TRP A CA 1
ATOM 1771 C C . TRP A 1 231 ? -1.412 11.244 4.112 1.00 98.69 231 TRP A C 1
ATOM 1773 O O . TRP A 1 231 ? -2.001 11.703 3.132 1.00 98.69 231 TRP A O 1
ATOM 1783 N N . PHE A 1 232 ? -1.943 11.265 5.333 1.00 98.50 232 PHE A N 1
ATOM 1784 C CA . PHE A 1 232 ? -3.297 11.712 5.646 1.00 98.50 232 PHE A CA 1
ATOM 1785 C C . PHE A 1 232 ? -3.284 12.819 6.702 1.00 98.50 232 PHE A C 1
ATOM 1787 O O . PHE A 1 232 ? -2.677 12.696 7.762 1.00 98.50 232 PHE A O 1
ATOM 1794 N N . LYS A 1 233 ? -3.981 13.912 6.398 1.00 96.62 233 LYS A N 1
ATOM 1795 C CA . LYS A 1 233 ? -4.225 15.029 7.305 1.00 96.62 233 LYS A CA 1
ATOM 1796 C C . LYS A 1 233 ? -5.228 14.626 8.381 1.00 96.62 233 LYS A C 1
ATOM 1798 O O . LYS A 1 233 ? -6.012 13.687 8.222 1.00 96.62 233 LYS A O 1
ATOM 1803 N N . GLU A 1 234 ? -5.250 15.408 9.452 1.00 92.00 234 GLU A N 1
ATOM 1804 C CA . GLU A 1 234 ? -6.288 15.307 10.471 1.00 92.00 234 GLU A CA 1
ATOM 1805 C C . GLU A 1 234 ? -7.686 15.430 9.834 1.00 92.00 234 GLU A C 1
ATOM 1807 O O . GLU A 1 234 ? -7.922 16.282 8.976 1.00 92.00 234 GLU A O 1
ATOM 1812 N N . GLY A 1 235 ? -8.593 14.526 10.209 1.00 95.06 235 GLY A N 1
ATOM 1813 C CA . GLY A 1 235 ? -9.944 14.436 9.649 1.00 95.06 235 GLY A CA 1
ATOM 1814 C C . GLY A 1 235 ? -10.087 13.596 8.372 1.00 95.06 235 GLY A C 1
ATOM 1815 O O . GLY A 1 235 ? -11.210 13.232 8.036 1.00 95.06 235 GLY A O 1
ATOM 1816 N N . GLU A 1 236 ? -8.999 13.225 7.679 1.00 97.81 236 GLU A N 1
ATOM 1817 C CA . GLU A 1 236 ? -9.086 12.293 6.534 1.00 97.81 236 GLU A CA 1
ATOM 1818 C C . GLU A 1 236 ? -9.247 10.825 6.976 1.00 97.81 236 GLU A C 1
ATOM 1820 O O . GLU A 1 236 ? -9.725 10.000 6.199 1.00 97.81 236 GLU A O 1
ATOM 1825 N N . VAL A 1 237 ? -8.860 10.495 8.215 1.00 98.06 237 VAL A N 1
ATOM 1826 C CA . VAL A 1 237 ? -9.054 9.168 8.821 1.00 98.06 237 VAL A CA 1
ATOM 1827 C C . VAL A 1 237 ? -10.365 9.156 9.602 1.00 98.06 237 VAL A C 1
ATOM 1829 O O . VAL A 1 237 ? -10.512 9.845 10.611 1.00 98.06 237 VAL A O 1
ATOM 1832 N N . LEU A 1 238 ? -11.328 8.376 9.121 1.00 98.12 238 LEU A N 1
ATOM 1833 C CA . LEU A 1 238 ? -12.695 8.348 9.625 1.00 98.12 238 LEU A CA 1
ATOM 1834 C C . LEU A 1 238 ? -12.869 7.350 10.771 1.00 98.12 238 LEU A C 1
ATOM 1836 O O . LEU A 1 238 ? -12.425 6.204 10.700 1.00 98.12 238 LEU A O 1
ATOM 1840 N N . SER A 1 239 ? -13.630 7.758 11.787 1.00 97.38 239 SER A N 1
ATOM 1841 C CA . SER A 1 239 ? -14.098 6.868 12.849 1.00 97.38 239 SER A CA 1
ATOM 1842 C C . SER A 1 239 ? -15.507 6.369 12.539 1.00 97.38 239 SER A C 1
ATOM 1844 O O . SER A 1 239 ? -16.454 7.150 12.455 1.00 97.38 239 SER A O 1
ATOM 1846 N N . TRP A 1 240 ? -15.648 5.057 12.361 1.00 97.94 240 TRP A N 1
ATOM 1847 C CA . TRP A 1 240 ? -16.936 4.394 12.157 1.00 97.94 240 TRP A CA 1
ATOM 1848 C C . TRP A 1 240 ? -16.901 2.953 12.680 1.00 97.94 240 TRP A C 1
ATOM 1850 O O . TRP A 1 240 ? -15.829 2.352 12.822 1.00 97.94 240 TRP A O 1
ATOM 1860 N N . LYS A 1 241 ? -18.076 2.385 12.981 1.00 96.69 241 LYS A N 1
ATOM 1861 C CA . LYS A 1 241 ? -18.219 0.992 13.430 1.00 96.69 241 LYS A CA 1
ATOM 1862 C C . LYS A 1 241 ? -18.774 0.134 12.295 1.00 96.69 241 LYS A C 1
ATOM 1864 O O . LYS A 1 241 ? -19.864 0.400 11.798 1.00 96.69 241 LYS A O 1
ATOM 1869 N N . SER A 1 242 ? -18.038 -0.913 11.920 1.00 97.75 242 SER A N 1
ATOM 1870 C CA . SER A 1 242 ? -18.532 -1.905 10.962 1.00 97.75 242 SER A CA 1
ATOM 1871 C C . SER A 1 242 ? -19.704 -2.686 11.551 1.00 97.75 242 SER A C 1
ATOM 1873 O O . SER A 1 242 ? -19.630 -3.148 12.692 1.00 97.75 242 SER A O 1
ATOM 1875 N N . ALA A 1 243 ? -20.758 -2.888 10.756 1.00 98.25 243 ALA A N 1
ATOM 1876 C CA . ALA A 1 243 ? -21.887 -3.743 11.124 1.00 98.25 243 ALA A CA 1
ATOM 1877 C C . ALA A 1 243 ? -21.453 -5.195 11.401 1.00 98.25 243 ALA A C 1
ATOM 1879 O O . ALA A 1 243 ? -22.099 -5.890 12.178 1.00 98.25 243 ALA A O 1
ATOM 1880 N N . GLN A 1 244 ? -20.327 -5.625 10.817 1.00 97.19 244 GLN A N 1
ATOM 1881 C CA . GLN A 1 244 ? -19.782 -6.972 10.984 1.00 97.19 244 GLN A CA 1
ATOM 1882 C C . GLN A 1 244 ? -18.764 -7.097 12.124 1.00 97.19 244 GLN A C 1
ATOM 1884 O O . GLN A 1 244 ? -18.215 -8.175 12.324 1.00 97.19 244 GLN A O 1
ATOM 1889 N N . HIS A 1 245 ? -18.495 -6.024 12.879 1.00 96.50 245 HIS A N 1
ATOM 1890 C CA . HIS A 1 245 ? -17.433 -6.004 13.893 1.00 96.50 245 HIS A CA 1
ATOM 1891 C C . HIS A 1 245 ? -17.524 -7.180 14.875 1.00 96.50 245 HIS A C 1
ATOM 1893 O O . HIS A 1 245 ? -16.539 -7.879 15.092 1.00 96.50 245 HIS A O 1
ATOM 1899 N N . ASP A 1 246 ? -18.716 -7.419 15.421 1.00 96.25 246 ASP A N 1
ATOM 1900 C CA . ASP A 1 246 ? -18.935 -8.440 16.451 1.00 96.25 246 ASP A CA 1
ATOM 1901 C C . ASP A 1 246 ? -18.974 -9.875 15.870 1.00 96.25 246 ASP A C 1
ATOM 1903 O O . ASP A 1 246 ? -18.932 -10.840 16.624 1.00 96.25 246 ASP A O 1
ATOM 1907 N N . TRP A 1 247 ? -18.999 -10.023 14.537 1.00 97.31 247 TRP A N 1
ATOM 1908 C CA . TRP A 1 247 ? -18.841 -11.306 13.835 1.00 97.31 247 TRP A CA 1
ATOM 1909 C C . TRP A 1 247 ? -17.386 -11.588 13.433 1.00 97.31 247 TRP A C 1
ATOM 1911 O O . TRP A 1 247 ? -17.011 -12.743 13.248 1.00 97.31 247 TRP A O 1
ATOM 1921 N N . VAL A 1 248 ? -16.567 -10.542 13.280 1.00 96.75 248 VAL A N 1
ATOM 1922 C CA . VAL A 1 248 ? -15.139 -10.643 12.930 1.00 96.75 248 VAL A CA 1
ATOM 1923 C C . VAL A 1 248 ? -14.267 -10.800 14.179 1.00 96.75 248 VAL A C 1
ATOM 1925 O O . VAL A 1 248 ? -13.276 -11.532 14.152 1.00 96.75 248 VAL A O 1
ATOM 1928 N N . TYR A 1 249 ? -14.617 -10.124 15.276 1.00 95.12 249 TYR A N 1
ATOM 1929 C CA . TYR A 1 249 ? -13.832 -10.119 16.507 1.00 95.12 249 TYR A CA 1
ATOM 1930 C C . TYR A 1 249 ? -14.606 -10.711 17.682 1.00 95.12 249 TYR A C 1
ATOM 1932 O O . TYR A 1 249 ? -15.626 -10.176 18.108 1.00 95.12 249 TYR A O 1
ATOM 1940 N N . GLU A 1 250 ? -14.041 -11.765 18.268 1.00 91.19 250 GLU A N 1
ATOM 1941 C CA . GLU A 1 250 ? -14.373 -12.190 19.626 1.00 91.19 250 GLU A CA 1
ATOM 1942 C C . GLU A 1 250 ? -13.902 -11.118 20.626 1.00 91.19 250 GLU A C 1
ATOM 1944 O O . GLU A 1 250 ? -12.792 -10.574 20.472 1.00 91.19 250 GLU A O 1
ATOM 1949 N N . LYS A 1 251 ? -14.784 -10.793 21.579 1.00 70.44 251 LYS A N 1
ATOM 1950 C CA . LYS A 1 251 ? -14.568 -9.810 22.647 1.00 70.44 251 LYS A CA 1
ATOM 1951 C C . LYS A 1 251 ? -13.722 -10.389 23.767 1.00 70.44 251 LYS A C 1
ATOM 1953 O O . LYS A 1 251 ? -13.997 -11.543 24.153 1.00 70.44 251 LYS A O 1
#

Nearest PDB structures (foldseek):
  6xp4-assembly1_C-3  TM=9.949E-01  e=4.515E-28  Aspergillus fumigatus Af293
  2hvd-assembly1_C-2  TM=9.974E-01  e=1.500E-24  Homo sapiens
  8pie-assembly1_F  TM=9.981E-01  e=6.809E-24  Homo sapiens
  4fkx-assembly1_A  TM=9.979E-01  e=1.040E-23  Trypanosoma brucei brucei TREU927
  8qvz-assembly1_C  TM=9.846E-01  e=1.793E-23  Homo sapiens

pLDDT: mean 77.11, std 25.6, range [32.44, 98.94]

Solvent-accessible surface area (backbone atoms only — not comparable to full-atom values): 15696 Å² total; per-residue (Å²): 141,79,91,81,90,87,79,85,88,85,77,87,82,76,67,77,72,62,60,57,55,57,53,54,52,57,53,54,55,55,53,55,57,52,56,63,59,70,69,62,65,97,73,89,87,79,80,82,80,76,71,68,65,67,68,64,70,66,74,76,77,78,78,81,89,76,92,78,79,89,78,90,82,82,86,84,77,90,77,85,87,77,92,73,76,90,70,82,71,78,79,77,68,78,74,85,76,72,79,53,56,75,36,50,19,28,37,32,33,33,25,66,22,47,78,68,66,40,57,64,67,54,53,49,58,45,50,78,70,64,41,42,82,32,30,75,48,81,44,71,81,46,62,71,53,44,47,64,75,44,47,96,40,64,91,41,92,58,35,69,59,51,41,54,52,54,58,70,39,52,27,43,40,36,32,37,31,19,61,60,26,31,67,51,47,41,58,48,42,30,43,74,44,10,82,73,19,55,78,88,13,54,12,30,70,72,27,62,46,60,94,52,33,37,61,50,59,33,91,39,66,69,51,8,54,54,48,40,60,71,78,41,59,92,80,55,62,54,90,78,83,63,93,56,47,79,80,72,43,89,131

Mean predicted aligned error: 17.48 Å